Protein AF-A0AAE0BUK1-F1 (afdb_monomer_lite)

pLDDT: mean 70.27, std 28.96, range [21.44, 98.62]

Foldseek 3Di:
DPPPPPVVPPPPDDDDPDPDPVVVCCCVVVVQPPPPVHWFFEFFDDDDPDDDDGDTQGADDDDDDDDDDDDDDDDDDLRVQLVVQLQVLLQQFFAQDLPAPAASRDVSLVVSLVVLVVLLVVLVADPVQWDQDRNGKIKGKDAFQPPQQPPAEAEAEAESHAYPPAGSHRWDKDKDAQAQLAWDAAQQHNVDIRHCVVVVVSVVQHRHIYIYTNPRGHSVVRPSSVSSVVSSVSSCVVPVSDGDYMYMYMYGHDVNNDPDDPPPPPPPDDHDDD

InterPro domains:
  IPR001261 ArgE/DapE/ACY1/CPG2/YscS, conserved site [PS00758] (154-163)

Radius of gyration: 19.64 Å; chains: 1; bounding box: 48×45×52 Å

Secondary structure (DSSP, 8-state):
---TTTGGGTS------TT--HHHHHHHHHHHH--TTS---B-B---SS-------B--------------------HHHHHHHHHHHHHTS--B--TT--SSSSSHHHHHHHHHHHHHHHHTT--GGGEEE-TTS-EEEEEPPPTT-TTSPPEEEEEE--B-TTS--TT---EEE-S--SS-EE-SS-TT-EE-TTT-GGGGGGTTSPEEE--SSS---HHHHHHHHHHHHHHHHHHHS------EEEEEES-TTTS--PPP---SSS-----

Sequence (274 aa):
MLCAKLDFLSQGLSIPVPNLNPKFFNRTVNRITHDKATVARVLVSTNPIKALCWRNVTFDAARIRGGTEGACSTSGSSTDFMLNRFLAYCRVATTADEHSKATPSSEGQWELLRLVQADLVNAGLVQADLELLEQGYLVANVPATPGLEHRPKLAFFAHVDTAHDFSGEGVKPVVHQNYSGAPITFAANSKLVLDPSDFPILKEKVGDTIITASGDTLLGADDKAGVAILVALVKDLLRDGSAHGPVAVAFGPDEEVHVLQPPPLGAQGGCRAL

Structure (mmCIF, N/CA/C/O backbone):
data_AF-A0AAE0BUK1-F1
#
_entry.id   AF-A0AAE0BUK1-F1
#
loop_
_atom_site.group_PDB
_atom_site.id
_atom_site.type_symbol
_atom_site.label_atom_id
_atom_site.label_alt_id
_atom_site.label_comp_id
_atom_site.label_asym_id
_atom_site.label_entity_id
_atom_site.label_seq_id
_atom_site.pdbx_PDB_ins_code
_atom_site.Cartn_x
_atom_site.Cartn_y
_atom_site.Cartn_z
_atom_site.occupancy
_atom_site.B_iso_or_equiv
_atom_site.auth_seq_id
_atom_site.auth_comp_id
_atom_site.auth_asym_id
_atom_site.auth_atom_id
_atom_site.pdbx_PDB_model_num
ATOM 1 N N . MET A 1 1 ? 6.592 -17.915 4.940 1.00 23.30 1 MET A N 1
ATOM 2 C CA . MET A 1 1 ? 5.437 -18.830 5.113 1.00 23.30 1 MET A CA 1
ATOM 3 C C . MET A 1 1 ? 4.253 -18.022 5.635 1.00 23.30 1 MET A C 1
ATOM 5 O O . MET A 1 1 ? 3.990 -18.057 6.820 1.00 23.30 1 MET A O 1
ATOM 9 N N . LEU A 1 2 ? 3.536 -17.308 4.761 1.00 21.84 2 LEU A N 1
ATOM 10 C CA . LEU A 1 2 ? 2.148 -16.893 5.005 1.00 21.84 2 LEU A CA 1
ATOM 11 C C . LEU A 1 2 ? 1.446 -16.682 3.651 1.00 21.84 2 LEU A C 1
ATOM 13 O O . LEU A 1 2 ? 1.181 -15.572 3.222 1.00 21.84 2 LEU A O 1
ATOM 17 N N . CYS A 1 3 ? 1.223 -17.790 2.933 1.00 22.44 3 CYS A N 1
ATOM 18 C CA . CYS A 1 3 ? 0.324 -17.910 1.766 1.00 22.44 3 CYS A CA 1
ATOM 19 C C . CYS A 1 3 ? -1.056 -18.439 2.162 1.00 22.44 3 CYS A C 1
ATOM 21 O O . CYS A 1 3 ? -1.909 -18.681 1.322 1.00 22.44 3 CYS A O 1
ATOM 23 N N . ALA A 1 4 ? -1.297 -18.669 3.450 1.00 21.44 4 ALA A N 1
ATOM 24 C CA . ALA A 1 4 ? -2.277 -19.667 3.853 1.00 21.44 4 ALA A CA 1
ATOM 25 C C . ALA A 1 4 ? -3.696 -19.142 4.134 1.00 21.44 4 ALA A C 1
ATOM 27 O O . ALA A 1 4 ? -4.493 -19.904 4.672 1.00 21.44 4 ALA A O 1
ATOM 28 N N . LYS A 1 5 ? -4.058 -17.893 3.794 1.00 24.44 5 LYS A N 1
ATOM 29 C CA . LYS A 1 5 ? -5.419 -17.391 4.099 1.00 24.44 5 LYS A CA 1
ATOM 30 C C . LYS A 1 5 ? -6.211 -16.707 2.988 1.00 24.44 5 LYS A C 1
ATOM 32 O O . LYS A 1 5 ? -7.411 -16.536 3.165 1.00 24.44 5 LYS A O 1
ATOM 37 N N . LEU A 1 6 ? -5.621 -16.413 1.829 1.00 24.28 6 LEU A N 1
ATOM 38 C CA . LEU A 1 6 ? -6.382 -15.883 0.682 1.00 24.28 6 LEU A CA 1
ATOM 39 C C . LEU A 1 6 ? -6.677 -16.937 -0.398 1.00 24.28 6 LEU A C 1
ATOM 41 O O . LEU A 1 6 ? -7.686 -16.825 -1.091 1.00 24.28 6 LEU A O 1
ATOM 45 N N . ASP A 1 7 ? -5.910 -18.031 -0.451 1.00 22.12 7 ASP A N 1
ATOM 46 C CA . ASP A 1 7 ? -6.196 -19.173 -1.338 1.00 22.12 7 ASP A CA 1
ATOM 47 C C . ASP A 1 7 ? -7.440 -19.979 -0.918 1.00 22.12 7 ASP A C 1
ATOM 49 O O . ASP A 1 7 ? -7.959 -20.787 -1.689 1.00 22.12 7 ASP A O 1
ATOM 53 N N . PHE A 1 8 ? -7.988 -19.719 0.275 1.00 21.88 8 PHE A N 1
ATOM 54 C CA . PHE A 1 8 ? -9.207 -20.372 0.760 1.00 21.88 8 PHE A CA 1
ATOM 55 C C . PHE A 1 8 ? -10.486 -19.901 0.043 1.00 21.88 8 PHE A C 1
ATOM 57 O O . PHE A 1 8 ? -11.541 -20.509 0.202 1.00 21.88 8 PHE A O 1
ATOM 64 N N . LEU A 1 9 ? -10.418 -18.823 -0.749 1.00 25.95 9 LEU A N 1
ATOM 65 C CA . LEU A 1 9 ? -11.592 -18.204 -1.378 1.00 25.95 9 LEU A CA 1
ATOM 66 C C . LEU A 1 9 ? -11.789 -18.568 -2.859 1.00 25.95 9 LEU A C 1
ATOM 68 O O . LEU A 1 9 ? -12.846 -18.263 -3.409 1.00 25.95 9 LEU A O 1
ATOM 72 N N . SER A 1 10 ? -10.827 -19.237 -3.508 1.00 26.36 10 SER A N 1
ATOM 73 C CA . SER A 1 10 ? -10.935 -19.628 -4.928 1.00 26.36 10 SER A CA 1
ATOM 74 C C . SER A 1 10 ? -11.257 -21.110 -5.148 1.00 26.36 10 SER A C 1
ATOM 76 O O . SER A 1 10 ? -11.731 -21.482 -6.222 1.00 26.36 10 SER A O 1
ATOM 78 N N . GLN A 1 11 ? -11.067 -21.962 -4.139 1.00 24.25 11 GLN A N 1
ATOM 79 C CA . GLN A 1 11 ? -11.464 -23.366 -4.204 1.00 24.25 11 GLN A CA 1
ATOM 80 C C . GLN A 1 11 ? -12.825 -23.517 -3.532 1.00 24.25 11 GLN A C 1
ATOM 82 O O . GLN A 1 11 ? -12.951 -23.347 -2.324 1.00 24.25 11 GLN A O 1
ATOM 87 N N . GLY A 1 12 ? -13.857 -23.791 -4.332 1.00 29.16 12 GLY A N 1
ATOM 88 C CA . GLY A 1 12 ? -15.246 -23.946 -3.899 1.00 29.16 12 GLY A CA 1
ATOM 89 C C . GLY A 1 12 ? -15.470 -25.119 -2.941 1.00 29.16 12 GLY A C 1
ATOM 90 O O . GLY A 1 12 ? -16.089 -26.114 -3.309 1.00 29.16 12 GLY A O 1
ATOM 91 N N . LEU A 1 13 ? -15.010 -24.982 -1.700 1.00 22.25 13 LEU A N 1
ATOM 92 C CA . LEU A 1 13 ? -15.306 -25.867 -0.586 1.00 22.25 13 LEU A CA 1
ATOM 93 C C . LEU A 1 13 ? -16.284 -25.163 0.350 1.00 22.25 13 LEU A C 1
ATOM 95 O O . LEU A 1 13 ? -15.958 -24.240 1.093 1.00 22.25 13 LEU A O 1
ATOM 99 N N . SER A 1 14 ? -17.525 -25.629 0.290 1.00 26.77 14 SER A N 1
ATOM 100 C CA . SER A 1 14 ? -18.584 -25.320 1.237 1.00 26.77 14 SER A CA 1
ATOM 101 C C . SER A 1 14 ? -18.195 -25.799 2.638 1.00 26.77 14 SER A C 1
ATOM 103 O O . SER A 1 14 ? -18.458 -26.946 2.998 1.00 26.77 14 SER A O 1
ATOM 105 N N . ILE A 1 15 ? -17.586 -24.922 3.437 1.00 25.41 15 ILE A N 1
ATOM 106 C CA . ILE A 1 15 ? -17.476 -25.115 4.886 1.00 25.41 15 ILE A CA 1
ATOM 107 C C . ILE A 1 15 ? -18.682 -24.433 5.540 1.00 25.41 15 ILE A C 1
ATOM 109 O O . ILE A 1 15 ? -18.870 -23.225 5.366 1.00 25.41 15 ILE A O 1
ATOM 113 N N . PRO A 1 16 ? -19.529 -25.168 6.279 1.00 25.73 16 PRO A N 1
ATOM 114 C CA . PRO A 1 16 ? -20.665 -24.578 6.959 1.00 25.73 16 PRO A CA 1
ATOM 115 C C . PRO A 1 16 ? -20.157 -23.803 8.178 1.00 25.73 16 PRO A C 1
ATOM 117 O O . PRO A 1 16 ? -19.875 -24.386 9.221 1.00 25.73 16 PRO A O 1
ATOM 120 N N . VAL A 1 17 ? -20.039 -22.479 8.056 1.00 32.84 17 VAL A N 1
ATOM 121 C CA . VAL A 1 17 ? -19.903 -21.597 9.221 1.00 32.84 17 VAL A CA 1
ATOM 122 C C . VAL A 1 17 ? -21.316 -21.338 9.753 1.00 32.84 17 VAL A C 1
ATOM 124 O O . VAL A 1 17 ? -22.114 -20.690 9.064 1.00 32.84 17 VAL A O 1
ATOM 127 N N . PRO A 1 18 ? -21.682 -21.856 10.937 1.00 30.03 18 PRO A N 1
ATOM 128 C CA . PRO A 1 18 ? -23.032 -21.707 11.452 1.00 30.03 18 PRO A CA 1
ATOM 129 C C . PRO A 1 18 ? -23.250 -20.229 11.801 1.00 30.03 18 PRO A C 1
ATOM 131 O O . PRO A 1 18 ? -22.584 -19.696 12.683 1.00 30.03 18 PRO A O 1
ATOM 134 N N . ASN A 1 19 ? -24.182 -19.581 11.093 1.00 34.53 19 ASN A N 1
ATOM 135 C CA . ASN A 1 19 ? -24.688 -18.205 11.277 1.00 34.53 19 ASN A CA 1
ATOM 136 C C . ASN A 1 19 ? -24.135 -17.079 10.384 1.00 34.53 19 ASN A C 1
ATOM 138 O O . ASN A 1 19 ? -24.514 -15.921 10.569 1.00 34.53 19 ASN A O 1
ATOM 142 N N . LEU A 1 20 ? -23.363 -17.379 9.339 1.00 34.41 20 LEU A N 1
ATOM 143 C CA . LEU A 1 20 ? -23.200 -16.440 8.220 1.00 34.41 20 LEU A CA 1
ATOM 144 C C . LEU A 1 20 ? -24.333 -16.663 7.214 1.00 34.41 20 LEU A C 1
ATOM 146 O O . LEU A 1 20 ? -24.480 -17.762 6.695 1.00 34.41 20 LEU A O 1
ATOM 150 N N . ASN A 1 21 ? -25.141 -15.635 6.921 1.00 33.91 21 ASN A N 1
ATOM 151 C CA . ASN A 1 21 ? -26.089 -15.694 5.806 1.00 33.91 21 ASN A CA 1
ATOM 152 C C . ASN A 1 21 ? -25.273 -15.793 4.503 1.00 33.91 21 ASN A C 1
ATOM 154 O O . ASN A 1 21 ? -24.656 -14.795 4.110 1.00 33.91 21 ASN A O 1
ATOM 158 N N . PRO A 1 22 ? -25.271 -16.947 3.809 1.00 29.92 22 PRO A N 1
ATOM 159 C CA . PRO A 1 22 ? -24.402 -17.154 2.659 1.00 29.92 22 PRO A CA 1
ATOM 160 C C . PRO A 1 22 ? -24.747 -16.204 1.509 1.00 29.92 22 PRO A C 1
ATOM 16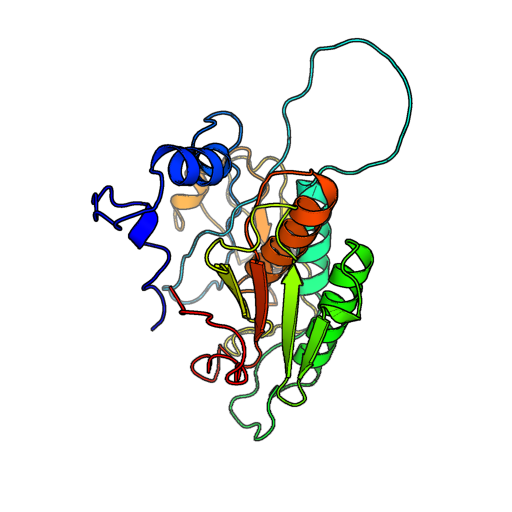2 O O . PRO A 1 22 ? -23.883 -15.908 0.696 1.00 29.92 22 PRO A O 1
ATOM 165 N N . LYS A 1 23 ? -25.964 -15.634 1.474 1.00 31.05 23 LYS A N 1
ATOM 166 C CA . LYS A 1 23 ? -26.362 -14.615 0.491 1.00 31.05 23 LYS A CA 1
ATOM 167 C C . LYS A 1 23 ? -25.742 -13.240 0.748 1.00 31.05 23 LYS A C 1
ATOM 169 O O . LYS A 1 23 ? -25.710 -12.456 -0.187 1.00 31.05 23 LYS A O 1
ATOM 174 N N . PHE A 1 24 ? -25.293 -12.923 1.966 1.00 32.69 24 PHE A N 1
ATOM 175 C CA . PHE A 1 24 ? -24.646 -11.641 2.279 1.00 32.69 24 PHE A CA 1
ATOM 176 C C . PHE A 1 24 ? -23.148 -11.701 1.967 1.00 32.69 24 PHE A C 1
ATOM 178 O O . PHE A 1 24 ? -22.654 -10.858 1.231 1.00 32.69 24 PHE A O 1
ATOM 185 N N . PHE A 1 25 ? -22.455 -12.764 2.398 1.00 28.47 25 PHE A N 1
ATOM 186 C CA . PHE A 1 25 ? -21.047 -12.996 2.048 1.00 28.47 25 PHE A CA 1
ATOM 187 C C . PHE A 1 25 ? -20.869 -13.131 0.525 1.00 28.47 25 PHE A C 1
ATOM 189 O O . PHE A 1 25 ? -20.094 -12.388 -0.066 1.00 28.47 25 PHE A O 1
ATOM 196 N N . ASN A 1 26 ? -21.711 -13.933 -0.142 1.00 28.17 26 ASN A N 1
ATOM 197 C CA . ASN A 1 26 ? -21.741 -14.007 -1.606 1.00 28.17 26 ASN A CA 1
ATOM 198 C C . ASN A 1 26 ? -22.324 -12.763 -2.297 1.00 28.17 26 ASN A C 1
ATOM 200 O O . ASN A 1 26 ? -22.279 -12.712 -3.511 1.00 28.17 26 ASN A O 1
ATOM 204 N N . ARG A 1 27 ? -22.909 -11.769 -1.620 1.00 28.34 27 ARG A N 1
ATOM 205 C CA . ARG A 1 27 ? -23.323 -10.514 -2.289 1.00 28.34 27 ARG A CA 1
ATOM 206 C C . ARG A 1 27 ? -22.331 -9.392 -2.086 1.00 28.34 27 ARG A C 1
ATOM 208 O O . ARG A 1 27 ? -22.214 -8.583 -2.988 1.00 28.34 27 ARG A O 1
ATOM 215 N N . THR A 1 28 ? -21.641 -9.340 -0.954 1.00 28.34 28 THR A N 1
ATOM 216 C CA . THR A 1 28 ? -20.625 -8.323 -0.673 1.00 28.34 28 THR A CA 1
ATOM 217 C C . THR A 1 28 ? -19.302 -8.733 -1.305 1.00 28.34 28 THR A C 1
ATOM 219 O O . THR A 1 28 ? -18.757 -7.970 -2.089 1.00 28.34 28 THR A O 1
ATOM 222 N N . VAL A 1 29 ? -18.864 -9.984 -1.107 1.00 27.86 29 VAL A N 1
ATOM 223 C CA . VAL A 1 29 ? -17.681 -10.527 -1.789 1.00 27.86 29 VAL A CA 1
ATOM 224 C C . VAL A 1 29 ? -17.982 -10.785 -3.268 1.00 27.86 29 VAL A C 1
ATOM 226 O O . VAL A 1 29 ? -17.182 -10.366 -4.087 1.00 27.86 29 VAL A O 1
ATOM 229 N N . ASN A 1 30 ? -19.152 -11.320 -3.670 1.00 26.38 30 ASN A N 1
ATOM 230 C CA . ASN A 1 30 ? -19.450 -11.450 -5.113 1.00 26.38 30 ASN A CA 1
ATOM 231 C C . ASN A 1 30 ? -19.977 -10.188 -5.819 1.00 26.38 30 ASN A C 1
ATOM 233 O O . ASN A 1 30 ? -19.981 -10.179 -7.045 1.00 26.38 30 ASN A O 1
ATOM 237 N N . ARG A 1 31 ? -20.346 -9.089 -5.141 1.00 29.42 31 ARG A N 1
ATOM 238 C CA . ARG A 1 31 ? -20.385 -7.778 -5.836 1.00 29.42 31 ARG A CA 1
ATOM 239 C C . ARG A 1 31 ? -18.983 -7.317 -6.196 1.00 29.42 31 ARG A C 1
ATOM 241 O O . ARG A 1 31 ? -18.813 -6.712 -7.242 1.00 29.42 31 ARG A O 1
ATOM 248 N N . ILE A 1 32 ? -18.016 -7.624 -5.336 1.00 30.52 32 ILE A N 1
ATOM 249 C CA . ILE A 1 32 ? -16.604 -7.321 -5.549 1.00 30.52 32 ILE A CA 1
ATOM 250 C C . ILE A 1 32 ? -15.973 -8.315 -6.554 1.00 30.52 32 ILE A C 1
ATOM 252 O O . ILE A 1 32 ? -15.036 -7.944 -7.249 1.00 30.52 32 ILE A O 1
ATOM 256 N N . THR A 1 33 ? -16.494 -9.549 -6.694 1.00 28.48 33 THR A N 1
ATOM 257 C CA . THR A 1 33 ? -15.862 -10.615 -7.510 1.00 28.48 33 THR A CA 1
ATOM 258 C C . THR A 1 33 ? -16.680 -11.222 -8.671 1.00 28.48 33 THR A C 1
ATOM 260 O O . THR A 1 33 ? -16.086 -11.951 -9.460 1.00 28.48 33 THR A O 1
ATOM 263 N N . HIS A 1 34 ? -18.000 -11.007 -8.826 1.00 27.48 34 HIS A N 1
ATOM 264 C CA . HIS A 1 34 ? -18.825 -11.682 -9.868 1.00 27.48 34 HIS A CA 1
ATOM 265 C C . HIS A 1 34 ? -19.529 -10.784 -10.883 1.00 27.48 34 HIS A C 1
ATOM 267 O O . HIS A 1 34 ? -20.166 -11.319 -11.799 1.00 27.48 34 HIS A O 1
ATOM 273 N N . ASP A 1 35 ? -19.432 -9.460 -10.799 1.00 27.56 35 ASP A N 1
ATOM 274 C CA . ASP A 1 35 ? -19.810 -8.682 -11.971 1.00 27.56 35 ASP A CA 1
ATOM 275 C C . ASP A 1 35 ? -18.719 -8.884 -13.027 1.00 27.56 35 ASP A C 1
ATOM 277 O O . ASP A 1 35 ? -17.639 -8.311 -12.947 1.00 27.56 35 ASP A O 1
ATOM 281 N N . LYS A 1 36 ? -18.974 -9.762 -14.004 1.00 27.55 36 LYS A N 1
ATOM 282 C CA . LYS A 1 36 ? -18.038 -10.073 -15.100 1.00 27.55 36 LYS A CA 1
ATOM 283 C C . LYS A 1 36 ? -17.702 -8.842 -15.963 1.00 27.55 36 LYS A C 1
ATOM 285 O O . LYS A 1 36 ? -16.866 -8.957 -16.852 1.00 27.55 36 LYS A O 1
ATOM 290 N N . ALA A 1 37 ? -18.333 -7.692 -15.706 1.00 26.34 37 ALA A N 1
ATOM 291 C CA . ALA A 1 37 ? -18.006 -6.391 -16.283 1.00 26.34 37 ALA A CA 1
ATOM 292 C C . ALA A 1 37 ? -17.162 -5.473 -15.363 1.00 26.34 37 ALA A C 1
ATOM 294 O O . ALA A 1 37 ? -16.776 -4.393 -15.801 1.00 26.34 37 ALA A O 1
ATOM 295 N N . THR A 1 38 ? -16.854 -5.894 -14.129 1.00 25.72 38 THR A N 1
ATOM 296 C CA . THR A 1 38 ? -16.290 -5.047 -13.056 1.00 25.72 38 THR A CA 1
ATOM 297 C C . THR A 1 38 ? -15.228 -5.803 -12.236 1.00 25.72 38 THR A C 1
ATOM 299 O O . THR A 1 38 ? -15.204 -5.742 -11.010 1.00 25.72 38 THR A O 1
ATOM 302 N N . VAL A 1 39 ? -14.343 -6.558 -12.897 1.00 25.25 39 VAL A N 1
ATOM 303 C CA . VAL A 1 39 ? -13.188 -7.198 -12.239 1.00 25.25 39 VAL A CA 1
ATOM 304 C C . VAL A 1 39 ? -11.916 -6.711 -12.898 1.00 25.25 39 VAL A C 1
ATOM 306 O O . VAL A 1 39 ? -11.631 -7.032 -14.048 1.00 25.25 39 VAL A O 1
ATOM 309 N N . ALA A 1 40 ? -11.159 -5.941 -12.139 1.00 31.14 40 ALA A N 1
ATOM 310 C CA . ALA A 1 40 ? -9.898 -5.388 -12.564 1.00 31.14 40 ALA A CA 1
ATOM 311 C C . ALA A 1 40 ? -8.701 -6.241 -12.147 1.00 31.14 40 ALA A C 1
ATOM 313 O O . ALA A 1 40 ? -8.865 -7.164 -11.352 1.00 31.14 40 ALA A O 1
ATOM 314 N N . ARG A 1 41 ? -7.505 -5.958 -12.682 1.00 32.53 41 ARG A N 1
ATOM 315 C CA . ARG A 1 41 ? -6.301 -6.792 -12.552 1.00 32.53 41 ARG A CA 1
ATOM 316 C C . ARG A 1 41 ? -5.029 -5.922 -12.604 1.00 32.53 41 ARG A C 1
ATOM 318 O O . ARG A 1 41 ? -4.755 -5.306 -13.619 1.00 32.53 41 ARG A O 1
ATOM 325 N N . VAL A 1 42 ? -4.232 -5.901 -11.531 1.00 29.06 42 VAL A N 1
ATOM 326 C CA . VAL A 1 42 ? -2.880 -5.304 -11.497 1.00 29.06 42 VAL A CA 1
ATOM 327 C C . VAL A 1 42 ? -1.885 -6.460 -11.403 1.00 29.06 42 VAL A C 1
ATOM 329 O O . VAL A 1 42 ? -2.145 -7.475 -10.755 1.00 29.06 42 VAL A O 1
ATOM 332 N N . LEU A 1 43 ? -0.774 -6.358 -12.126 1.00 31.36 43 LEU A N 1
ATOM 333 C CA . LEU A 1 43 ? 0.340 -7.290 -12.007 1.00 31.36 43 LEU A CA 1
ATOM 334 C C . LEU A 1 43 ? 1.567 -6.505 -11.566 1.00 31.36 43 LEU A C 1
ATOM 336 O O . LEU A 1 43 ? 1.938 -5.517 -12.198 1.00 31.36 43 LEU A O 1
ATOM 340 N N . VAL A 1 44 ? 2.169 -6.950 -10.472 1.00 33.44 44 VAL A N 1
ATOM 341 C CA . VAL A 1 44 ? 3.378 -6.372 -9.899 1.00 33.44 44 VAL A CA 1
ATOM 342 C C . VAL A 1 44 ? 4.538 -7.257 -10.321 1.00 33.44 44 VAL A C 1
ATOM 344 O O . VAL A 1 44 ? 4.531 -8.456 -10.059 1.00 33.44 44 VAL A O 1
ATOM 347 N N . SER A 1 45 ? 5.544 -6.664 -10.954 1.00 29.84 45 SER A N 1
ATOM 348 C CA . SER A 1 45 ? 6.824 -7.322 -11.206 1.00 29.84 45 SER A CA 1
ATOM 349 C C . SER A 1 45 ? 7.759 -7.106 -10.018 1.00 29.84 45 SER A C 1
ATOM 351 O O . SER A 1 45 ? 8.315 -6.016 -9.866 1.00 29.84 45 SER A O 1
ATOM 353 N N . THR A 1 46 ? 7.986 -8.145 -9.217 1.00 30.11 46 THR A N 1
ATOM 354 C CA . THR A 1 46 ? 9.115 -8.231 -8.284 1.00 30.11 46 THR A CA 1
ATOM 355 C C . THR A 1 46 ? 10.222 -9.081 -8.928 1.00 30.11 46 THR A C 1
ATOM 357 O O . THR A 1 46 ? 10.164 -10.304 -8.935 1.00 30.11 46 THR A O 1
ATOM 360 N N . ASN A 1 47 ? 11.255 -8.398 -9.444 1.00 31.25 47 ASN A N 1
ATOM 361 C CA . ASN A 1 47 ? 12.620 -8.912 -9.669 1.00 31.25 47 ASN A CA 1
ATOM 362 C C . ASN A 1 47 ? 12.962 -9.673 -10.994 1.00 31.25 47 ASN A C 1
ATOM 364 O O . ASN A 1 47 ? 12.283 -10.636 -11.345 1.00 31.25 47 ASN A O 1
ATOM 368 N N . PRO A 1 48 ? 14.060 -9.321 -11.719 1.00 30.50 48 PRO A N 1
ATOM 369 C CA . PRO A 1 48 ? 14.518 -10.054 -12.909 1.00 30.50 48 PRO A CA 1
ATOM 370 C C . PRO A 1 48 ? 15.403 -11.284 -12.646 1.00 30.50 48 PRO A C 1
ATOM 372 O O . PRO A 1 48 ? 15.797 -11.948 -13.605 1.00 30.50 48 PRO A O 1
ATOM 375 N N . ILE A 1 49 ? 15.780 -11.602 -11.402 1.00 28.50 49 ILE A N 1
ATOM 376 C CA . ILE A 1 49 ? 16.691 -12.726 -11.130 1.00 28.50 49 ILE A CA 1
ATOM 377 C C . ILE A 1 49 ? 16.140 -13.598 -9.993 1.00 28.50 49 ILE A C 1
ATOM 379 O O . ILE A 1 49 ? 16.375 -13.334 -8.822 1.00 28.50 49 ILE A O 1
ATOM 383 N N . LYS A 1 50 ? 15.501 -14.702 -10.410 1.00 23.58 50 LYS A N 1
ATOM 384 C CA . LYS A 1 50 ? 14.986 -15.863 -9.650 1.00 23.58 50 LYS A CA 1
ATOM 385 C C . LYS A 1 50 ? 13.556 -15.751 -9.101 1.00 23.58 50 LYS A C 1
ATOM 387 O O . LYS A 1 50 ? 13.201 -14.888 -8.315 1.00 23.58 50 LYS A O 1
ATOM 392 N N . ALA A 1 51 ? 12.755 -16.716 -9.549 1.00 25.94 51 ALA A N 1
ATOM 393 C CA . ALA A 1 51 ? 11.378 -16.974 -9.165 1.00 25.94 51 ALA A CA 1
ATOM 394 C C . ALA A 1 51 ? 11.219 -17.246 -7.660 1.00 25.94 51 ALA A C 1
ATOM 396 O O . ALA A 1 51 ? 12.023 -17.989 -7.103 1.00 25.94 51 ALA A O 1
ATOM 397 N N . LEU A 1 52 ? 10.138 -16.729 -7.055 1.00 24.12 52 LEU A N 1
ATOM 398 C CA . LEU A 1 52 ? 9.013 -17.499 -6.482 1.00 24.12 52 LEU A CA 1
ATOM 399 C C . LEU A 1 52 ? 8.230 -16.670 -5.429 1.00 24.12 52 LEU A C 1
ATOM 401 O O . LEU A 1 52 ? 8.208 -17.033 -4.260 1.00 24.12 52 LEU A O 1
ATOM 405 N N . CYS A 1 53 ? 7.533 -15.596 -5.816 1.00 23.00 53 CYS A N 1
ATOM 406 C CA . CYS A 1 53 ? 6.374 -15.109 -5.048 1.00 23.00 53 CYS A CA 1
ATOM 407 C C . CYS A 1 53 ? 5.467 -14.266 -5.956 1.00 23.00 53 CYS A C 1
ATOM 409 O O . CYS A 1 53 ? 5.726 -13.095 -6.205 1.00 23.00 53 CYS A O 1
ATOM 411 N N . TRP A 1 54 ? 4.425 -14.888 -6.511 1.00 27.23 54 TRP A N 1
ATOM 412 C CA . TRP A 1 54 ? 3.400 -14.200 -7.297 1.00 27.23 54 TRP A CA 1
ATOM 413 C C . TRP A 1 54 ? 2.099 -14.260 -6.514 1.00 27.23 54 TRP A C 1
ATOM 415 O O . TRP A 1 54 ? 1.556 -15.349 -6.323 1.00 27.23 54 TRP A O 1
ATOM 425 N N . ARG A 1 55 ? 1.588 -13.110 -6.067 1.00 28.81 55 ARG A N 1
ATOM 426 C CA . ARG A 1 55 ? 0.224 -13.004 -5.541 1.00 28.81 55 ARG A CA 1
ATOM 427 C C . ARG A 1 55 ? -0.481 -11.774 -6.075 1.00 28.81 55 ARG A C 1
ATOM 429 O O . ARG A 1 55 ? 0.125 -10.746 -6.353 1.00 28.81 55 ARG A O 1
ATOM 436 N N . ASN A 1 56 ? -1.780 -11.954 -6.282 1.00 26.19 56 ASN A N 1
ATOM 437 C CA . ASN A 1 56 ? -2.654 -11.016 -6.964 1.00 26.19 56 ASN A CA 1
ATOM 438 C C . ASN A 1 56 ? -3.039 -9.853 -6.042 1.00 26.19 56 ASN A C 1
ATOM 440 O O . ASN A 1 56 ? -3.635 -10.078 -4.992 1.00 26.19 56 ASN A O 1
ATOM 444 N N . VAL A 1 57 ? -2.809 -8.626 -6.504 1.00 31.05 57 VAL A N 1
ATOM 445 C CA . VAL A 1 57 ? -3.492 -7.414 -6.033 1.00 31.05 57 VAL A CA 1
ATOM 446 C C . VAL A 1 57 ? -4.045 -6.716 -7.272 1.00 31.05 57 VAL A C 1
ATOM 448 O O . VAL A 1 57 ? -3.369 -6.695 -8.293 1.00 31.05 57 VAL A O 1
ATOM 451 N N . THR A 1 58 ? -5.291 -6.233 -7.260 1.00 27.44 58 THR A N 1
ATOM 452 C CA . THR A 1 58 ? -6.014 -5.930 -8.508 1.00 27.44 58 THR A CA 1
ATOM 453 C C . THR A 1 58 ? -6.916 -4.691 -8.473 1.00 27.44 58 THR A C 1
ATOM 455 O O . THR A 1 58 ? -7.779 -4.641 -7.602 1.00 27.44 58 THR A O 1
ATOM 458 N N . PHE A 1 59 ? -6.803 -3.774 -9.461 1.00 33.56 59 PHE A N 1
ATOM 459 C CA . PHE A 1 59 ? -7.588 -2.517 -9.599 1.00 33.56 59 PHE A CA 1
ATOM 460 C C . PHE A 1 59 ? -7.742 -2.006 -11.051 1.00 33.56 59 PHE A C 1
ATOM 462 O O . PHE A 1 59 ? -6.801 -2.169 -11.820 1.00 33.56 59 PHE A O 1
ATOM 469 N N . ASP A 1 60 ? -8.901 -1.418 -11.425 1.00 31.38 60 ASP A N 1
ATOM 470 C CA . ASP A 1 60 ? -9.194 -0.731 -12.715 1.00 31.38 60 ASP A CA 1
ATOM 471 C C . ASP A 1 60 ? -10.629 -0.138 -12.758 1.00 31.38 60 ASP A C 1
ATOM 473 O O . ASP A 1 60 ? -11.554 -0.653 -12.128 1.00 31.38 60 ASP A O 1
ATOM 477 N N . ALA A 1 61 ? -10.804 0.953 -13.515 1.00 29.12 61 ALA A N 1
ATOM 478 C CA . ALA A 1 61 ? -12.037 1.668 -13.829 1.00 29.12 61 ALA A CA 1
ATOM 479 C C . ALA A 1 61 ? -12.139 1.978 -15.335 1.00 29.12 61 ALA A C 1
ATOM 481 O O . ALA A 1 61 ? -11.346 2.764 -15.837 1.00 29.12 61 ALA A O 1
ATOM 482 N N . ALA A 1 62 ? -13.194 1.485 -16.007 1.00 30.11 62 ALA A N 1
ATOM 483 C CA . ALA A 1 62 ? -14.067 2.269 -16.906 1.00 30.11 62 ALA A CA 1
ATOM 484 C C . ALA A 1 62 ? -15.038 1.402 -17.737 1.00 30.11 62 ALA A C 1
ATOM 486 O O . ALA A 1 62 ? -14.620 0.654 -18.618 1.00 30.11 62 ALA A O 1
ATOM 487 N N . ARG A 1 63 ? -16.352 1.669 -17.599 1.00 25.12 63 ARG A N 1
ATOM 488 C CA . ARG A 1 63 ? -17.307 1.727 -18.729 1.00 25.12 63 ARG A CA 1
ATOM 489 C C . ARG A 1 63 ? -18.574 2.521 -18.369 1.00 25.12 63 ARG A C 1
ATOM 491 O O . ARG A 1 63 ? -19.602 1.939 -18.053 1.00 25.12 63 ARG A O 1
ATOM 498 N N . ILE A 1 64 ? -18.546 3.849 -18.514 1.00 27.69 64 ILE A N 1
ATOM 499 C CA . ILE A 1 64 ? -19.766 4.643 -18.767 1.00 27.69 64 ILE A CA 1
ATOM 500 C C . ILE A 1 64 ? -19.510 5.526 -19.992 1.00 27.69 64 ILE A C 1
ATOM 502 O O . ILE A 1 64 ? -19.034 6.651 -19.902 1.00 27.69 64 ILE A O 1
ATOM 506 N N . ARG A 1 65 ? -19.818 4.989 -21.175 1.00 29.75 65 ARG A N 1
ATOM 507 C CA . ARG A 1 65 ? -20.210 5.799 -22.333 1.00 29.75 65 ARG A CA 1
ATOM 508 C C . ARG A 1 65 ? -21.641 5.409 -22.678 1.00 29.75 65 ARG A C 1
ATOM 510 O O . ARG A 1 65 ? -21.868 4.304 -23.160 1.00 29.75 65 ARG A O 1
ATOM 517 N N . GLY A 1 66 ? -22.573 6.318 -22.397 1.00 27.08 66 GLY A N 1
ATOM 518 C CA . GLY A 1 66 ? -23.974 6.227 -22.801 1.00 27.08 66 GLY A CA 1
ATOM 519 C C . GLY A 1 66 ? -24.920 6.913 -21.814 1.00 27.08 66 GLY A C 1
ATOM 520 O O . GLY A 1 66 ? -25.475 6.239 -20.957 1.00 27.08 66 GLY A O 1
ATOM 521 N N . GLY A 1 67 ? -25.111 8.231 -21.940 1.00 23.98 67 GLY A N 1
ATOM 522 C CA . GLY A 1 67 ? -26.155 8.957 -21.205 1.00 23.98 67 GLY A CA 1
ATOM 523 C C . GLY A 1 67 ? -25.876 10.452 -21.046 1.00 23.98 67 GLY A C 1
ATOM 524 O O . GLY A 1 67 ? -25.166 10.833 -20.131 1.00 23.98 67 GLY A O 1
ATOM 525 N N . THR A 1 68 ? -26.405 11.236 -21.989 1.00 26.28 68 THR A N 1
ATOM 526 C CA . THR A 1 68 ? -26.769 12.673 -21.976 1.00 26.28 68 THR A CA 1
ATOM 527 C C . THR A 1 68 ? -26.162 13.639 -20.940 1.00 26.28 68 THR A C 1
ATOM 529 O O . THR A 1 68 ? -26.267 13.452 -19.734 1.00 26.28 68 THR A O 1
ATOM 532 N N . GLU A 1 69 ? -25.645 14.741 -21.489 1.00 36.06 69 GLU A N 1
ATOM 533 C CA . GLU A 1 69 ? -25.178 16.004 -20.897 1.00 36.06 69 GLU A CA 1
ATOM 534 C C . GLU A 1 69 ? -25.851 16.448 -19.580 1.00 36.06 69 GLU A C 1
ATOM 536 O O . GLU A 1 69 ? -27.076 16.512 -19.486 1.00 36.06 69 GLU A O 1
ATOM 541 N N . GLY A 1 70 ? -25.037 16.862 -18.594 1.00 25.08 70 GLY A N 1
ATOM 542 C CA . GLY A 1 70 ? -25.518 17.576 -17.404 1.00 25.08 70 GLY A CA 1
ATOM 543 C C . GLY A 1 70 ? -24.547 17.632 -16.213 1.00 25.08 70 GLY A C 1
ATOM 544 O O . GLY A 1 70 ? -24.583 16.767 -15.356 1.00 25.08 70 GLY A O 1
ATOM 545 N N . ALA A 1 71 ? -23.728 18.690 -16.171 1.00 26.09 71 ALA A N 1
ATOM 546 C CA . ALA A 1 71 ? -23.177 19.415 -15.008 1.00 26.09 71 ALA A CA 1
ATOM 547 C C . ALA A 1 71 ? -22.525 18.703 -13.781 1.00 26.09 71 ALA A C 1
ATOM 549 O O . ALA A 1 71 ? -23.167 18.018 -12.998 1.00 26.09 71 ALA A O 1
ATOM 550 N N . CYS A 1 72 ? -21.293 19.162 -13.499 1.00 25.72 72 CYS A N 1
ATOM 551 C CA . CYS A 1 72 ? -20.694 19.436 -12.177 1.00 25.72 72 CYS A CA 1
ATOM 552 C C . CYS A 1 72 ? -20.184 18.275 -11.291 1.00 25.72 72 CYS A C 1
ATOM 554 O O . CYS A 1 72 ? -20.916 17.675 -10.512 1.00 25.72 72 CYS A O 1
ATOM 556 N N . SER A 1 73 ? -18.859 18.089 -11.297 1.00 29.09 73 SER A N 1
ATOM 557 C CA . SER A 1 73 ? -17.942 18.256 -10.144 1.00 29.09 73 SER A CA 1
ATOM 558 C C . SER A 1 73 ? -16.766 17.277 -10.238 1.00 29.09 73 SER A C 1
ATOM 560 O O . SER A 1 73 ? -16.913 16.099 -10.553 1.00 29.09 73 SER A O 1
ATOM 562 N N . THR A 1 74 ? -15.562 17.792 -10.020 1.00 36.84 74 THR A N 1
ATOM 563 C CA . THR A 1 74 ? -14.296 17.058 -10.070 1.00 36.84 74 THR A CA 1
ATOM 564 C C . THR A 1 74 ? -14.230 16.011 -8.955 1.00 36.84 74 THR A C 1
ATOM 566 O O . THR A 1 74 ? -13.813 16.321 -7.841 1.00 36.84 74 THR A O 1
ATOM 569 N N . SER A 1 75 ? -14.616 14.769 -9.239 1.00 40.09 75 SER A N 1
ATOM 570 C CA . SER A 1 75 ? -14.299 13.614 -8.394 1.00 40.09 75 SER A CA 1
ATOM 571 C C . SER A 1 75 ? -13.684 12.514 -9.260 1.00 40.09 75 SER A C 1
ATOM 573 O O . SER A 1 75 ? -14.320 11.989 -10.168 1.00 40.09 75 SER A O 1
ATOM 575 N N . GLY A 1 76 ? -12.398 12.227 -9.037 1.00 53.41 76 GLY A N 1
ATOM 576 C CA . GLY A 1 76 ? -11.721 11.095 -9.675 1.00 53.41 76 GLY A CA 1
ATOM 577 C C . GLY A 1 76 ? -12.337 9.769 -9.221 1.00 53.41 76 GLY A C 1
ATOM 578 O O . GLY A 1 76 ? -12.859 9.679 -8.105 1.00 53.41 76 GLY A O 1
ATOM 579 N N . SER A 1 77 ? -12.278 8.749 -10.077 1.00 67.62 77 SER A N 1
ATOM 580 C CA . SER A 1 77 ? -12.796 7.404 -9.792 1.00 67.62 77 SER A CA 1
ATOM 581 C C . SER A 1 77 ? -12.168 6.814 -8.513 1.00 67.62 77 SER A C 1
ATOM 583 O O . SER A 1 77 ? -11.049 7.183 -8.145 1.00 67.62 77 SER A O 1
ATOM 585 N N . SER A 1 78 ? -12.841 5.870 -7.831 1.00 70.00 78 SER A N 1
ATOM 586 C CA . SER A 1 78 ? -12.246 5.144 -6.683 1.00 70.00 78 SER A CA 1
ATOM 587 C C . SER A 1 78 ? -10.900 4.500 -7.070 1.00 70.00 78 SER A C 1
ATOM 589 O O . SER A 1 78 ? -9.924 4.581 -6.323 1.00 70.00 78 SER A O 1
ATOM 591 N N . THR A 1 79 ? -10.794 4.021 -8.313 1.00 71.50 79 THR A N 1
ATOM 592 C CA . THR A 1 79 ? -9.550 3.515 -8.909 1.00 71.50 79 THR A CA 1
ATOM 593 C C . THR A 1 79 ? -8.464 4.585 -9.031 1.00 71.50 79 THR A C 1
ATOM 595 O O . THR A 1 79 ? -7.308 4.307 -8.727 1.00 71.50 79 THR A O 1
ATOM 598 N N . ASP A 1 80 ? -8.803 5.818 -9.417 1.00 80.50 80 ASP A N 1
ATOM 599 C CA . ASP A 1 80 ? -7.813 6.898 -9.547 1.00 80.50 80 ASP A CA 1
ATOM 600 C C . ASP A 1 80 ? -7.238 7.274 -8.183 1.00 80.50 80 ASP A C 1
ATOM 602 O O . ASP A 1 80 ? -6.041 7.519 -8.042 1.00 80.50 80 ASP A O 1
ATOM 606 N N . PHE A 1 81 ? -8.087 7.313 -7.155 1.00 84.44 81 PHE A N 1
ATOM 607 C CA . PHE A 1 81 ? -7.650 7.586 -5.789 1.00 84.44 81 PHE A CA 1
ATOM 608 C C . PHE A 1 81 ? -6.609 6.563 -5.331 1.00 84.44 81 PHE A C 1
ATOM 610 O O . PHE A 1 81 ? -5.521 6.915 -4.883 1.00 84.44 81 PHE A O 1
ATOM 617 N N . MET A 1 82 ? -6.945 5.297 -5.499 1.00 86.75 82 MET A N 1
ATOM 618 C CA . MET A 1 82 ? -6.149 4.153 -5.097 1.00 86.75 82 MET A CA 1
ATOM 619 C C . MET A 1 82 ? -4.851 4.019 -5.896 1.00 86.75 82 MET A C 1
ATOM 621 O O . MET A 1 82 ? -3.796 3.830 -5.295 1.00 86.75 82 MET A O 1
ATOM 625 N N . LEU A 1 83 ? -4.890 4.224 -7.218 1.00 85.94 83 LEU A N 1
ATOM 626 C CA . LEU A 1 83 ? -3.692 4.319 -8.053 1.00 85.94 83 LEU A CA 1
ATOM 627 C C . LEU A 1 83 ? -2.777 5.440 -7.550 1.00 85.94 83 LEU A C 1
ATOM 629 O O . LEU A 1 83 ? -1.588 5.226 -7.336 1.00 85.94 83 LEU A O 1
ATOM 633 N N . ASN A 1 84 ? -3.326 6.628 -7.292 1.00 92.19 84 ASN A N 1
ATOM 634 C CA . ASN A 1 84 ? -2.539 7.756 -6.800 1.00 92.19 84 ASN A CA 1
ATOM 635 C C . ASN A 1 84 ? -1.915 7.488 -5.424 1.00 92.19 84 ASN A C 1
ATOM 637 O O . ASN A 1 84 ? -0.776 7.892 -5.195 1.00 92.19 84 ASN A O 1
ATOM 641 N N . ARG A 1 85 ? -2.635 6.818 -4.513 1.00 95.12 85 ARG A N 1
ATOM 642 C CA . ARG A 1 85 ? -2.091 6.386 -3.216 1.00 95.12 85 ARG A CA 1
ATOM 643 C C . ARG A 1 85 ? -0.978 5.361 -3.396 1.00 95.12 85 ARG A C 1
ATOM 645 O O . ARG A 1 85 ? 0.123 5.586 -2.909 1.00 95.12 85 ARG A O 1
ATOM 652 N N . PHE A 1 86 ? -1.210 4.321 -4.190 1.00 95.19 86 PHE A N 1
ATOM 653 C CA . PHE A 1 86 ? -0.209 3.300 -4.483 1.00 95.19 86 PHE A CA 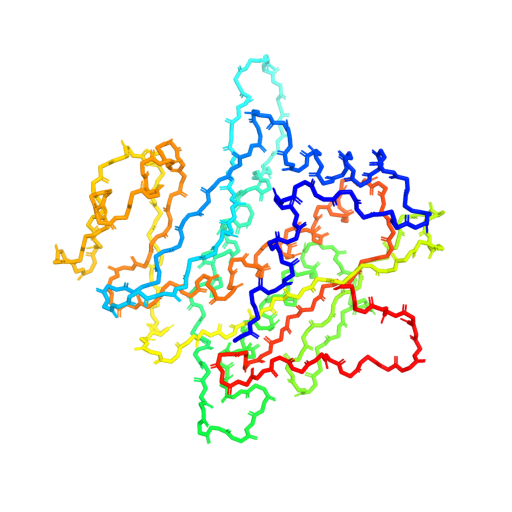1
ATOM 654 C C . PHE A 1 86 ? 1.090 3.899 -5.042 1.00 95.19 86 PHE A C 1
ATOM 656 O O . PHE A 1 86 ? 2.175 3.631 -4.527 1.00 95.19 86 PHE A O 1
ATOM 663 N N . LEU A 1 87 ? 0.989 4.777 -6.047 1.00 94.25 87 LEU A N 1
ATOM 664 C CA . LEU A 1 87 ? 2.153 5.446 -6.631 1.00 94.25 87 LEU A CA 1
ATOM 665 C C . LEU A 1 87 ? 2.868 6.350 -5.616 1.00 94.25 87 LEU A C 1
ATOM 667 O O . LEU A 1 87 ? 4.086 6.502 -5.696 1.00 94.25 87 LEU A O 1
ATOM 671 N N . ALA A 1 88 ? 2.142 6.997 -4.699 1.00 97.00 88 ALA A N 1
ATOM 672 C CA . ALA A 1 88 ? 2.745 7.796 -3.634 1.00 97.00 88 ALA A CA 1
ATOM 673 C C . ALA A 1 88 ? 3.512 6.908 -2.643 1.00 97.00 88 ALA A C 1
ATOM 675 O O . ALA A 1 88 ? 4.670 7.191 -2.356 1.00 97.00 88 ALA A O 1
ATOM 676 N N . TYR A 1 89 ? 2.916 5.799 -2.205 1.00 97.31 89 TYR A N 1
ATOM 677 C CA . TYR A 1 89 ? 3.533 4.873 -1.253 1.00 97.31 89 TYR A CA 1
ATOM 678 C C . TYR A 1 89 ? 4.784 4.207 -1.827 1.00 97.31 89 TYR A C 1
ATOM 680 O O . TYR A 1 89 ? 5.795 4.109 -1.133 1.00 97.31 89 TYR A O 1
ATOM 688 N N . CYS A 1 90 ? 4.764 3.817 -3.107 1.00 93.31 90 CYS A N 1
ATOM 689 C CA . CYS A 1 90 ? 5.934 3.238 -3.776 1.00 93.31 90 CYS A CA 1
ATOM 690 C C . CYS A 1 90 ? 7.165 4.154 -3.712 1.00 93.31 90 CYS A C 1
ATOM 692 O O . CYS A 1 90 ? 8.281 3.656 -3.665 1.00 93.31 90 CYS A O 1
ATOM 694 N N . ARG A 1 91 ? 6.973 5.481 -3.704 1.00 96.00 91 ARG A N 1
ATOM 695 C CA . ARG A 1 91 ? 8.072 6.462 -3.681 1.00 96.00 91 ARG A CA 1
ATOM 696 C C . ARG A 1 91 ? 8.706 6.643 -2.304 1.00 96.00 91 ARG A C 1
ATOM 698 O O . ARG A 1 91 ? 9.787 7.219 -2.231 1.00 96.00 91 ARG A O 1
ATOM 705 N N . VAL A 1 92 ? 8.053 6.185 -1.238 1.00 97.25 92 VAL A N 1
ATOM 706 C CA . VAL A 1 92 ? 8.624 6.202 0.112 1.00 97.25 92 VAL A CA 1
ATOM 707 C C . VAL A 1 92 ? 9.531 4.985 0.245 1.00 97.25 92 VAL A C 1
ATOM 709 O O . VAL A 1 92 ? 9.062 3.858 0.083 1.00 97.25 92 VAL A O 1
ATOM 712 N N . ALA A 1 93 ? 10.818 5.188 0.510 1.00 96.12 93 ALA A N 1
ATOM 713 C CA . ALA A 1 93 ? 11.746 4.087 0.742 1.00 96.12 93 ALA A CA 1
ATOM 714 C C . ALA A 1 93 ? 11.441 3.468 2.109 1.00 96.12 93 ALA A C 1
ATOM 716 O O . ALA A 1 93 ? 11.488 4.173 3.106 1.00 96.12 93 ALA A O 1
ATOM 717 N N . THR A 1 94 ? 11.102 2.179 2.164 1.00 95.94 94 THR A N 1
ATOM 718 C CA . THR A 1 94 ? 10.668 1.509 3.407 1.00 95.94 94 THR A CA 1
ATOM 719 C C . THR A 1 94 ? 11.358 0.171 3.637 1.00 95.94 94 THR A C 1
ATOM 721 O O . THR A 1 94 ? 10.857 -0.663 4.382 1.00 95.94 94 THR A O 1
ATOM 724 N N . THR A 1 95 ? 12.511 -0.048 3.002 1.00 94.00 95 THR A N 1
ATOM 725 C CA . THR A 1 95 ? 13.257 -1.300 3.132 1.00 94.00 95 THR A CA 1
ATOM 726 C C . THR A 1 95 ? 13.536 -1.617 4.600 1.00 94.00 95 THR A C 1
ATOM 728 O O . THR A 1 95 ? 13.998 -0.748 5.349 1.00 94.00 95 THR A O 1
ATOM 731 N N . ALA A 1 96 ? 13.207 -2.841 5.012 1.00 90.88 96 ALA A N 1
ATOM 732 C CA . ALA A 1 96 ? 13.480 -3.320 6.359 1.00 90.88 96 ALA A CA 1
ATOM 733 C C . ALA A 1 96 ? 14.978 -3.612 6.547 1.00 90.88 96 ALA A C 1
ATOM 735 O O . ALA A 1 96 ? 15.664 -4.028 5.612 1.00 90.88 96 ALA A O 1
ATOM 736 N N . ASP A 1 97 ? 15.477 -3.393 7.762 1.00 90.94 97 ASP A N 1
ATOM 737 C CA . ASP A 1 97 ? 16.865 -3.642 8.156 1.00 90.94 97 ASP A CA 1
ATOM 738 C C . ASP A 1 97 ? 16.930 -4.802 9.160 1.00 90.94 97 ASP A C 1
ATOM 740 O O . ASP A 1 97 ? 16.608 -4.646 10.339 1.00 90.94 97 ASP A O 1
ATOM 744 N N . GLU A 1 98 ? 17.386 -5.968 8.694 1.00 87.25 98 GLU A N 1
ATOM 745 C CA . GLU A 1 98 ? 17.528 -7.188 9.503 1.00 87.25 98 GLU A CA 1
ATOM 746 C C . GLU A 1 98 ? 18.575 -7.078 10.626 1.00 87.25 98 GLU A C 1
ATOM 748 O O . GLU A 1 98 ? 18.618 -7.913 11.533 1.00 87.25 98 GLU A O 1
ATOM 753 N N . HIS A 1 99 ? 19.445 -6.067 10.584 1.00 89.00 99 HIS A N 1
ATOM 754 C CA . HIS A 1 99 ? 20.456 -5.827 11.612 1.00 89.00 99 HIS A CA 1
ATOM 755 C C . HIS A 1 99 ? 20.001 -4.810 12.664 1.00 89.00 99 HIS A C 1
ATOM 757 O O . HIS A 1 99 ? 20.648 -4.673 13.714 1.00 89.00 99 HIS A O 1
ATOM 763 N N . SER A 1 100 ? 18.896 -4.108 12.408 1.00 89.25 100 SER A N 1
ATOM 764 C CA . SER A 1 100 ? 18.319 -3.162 13.350 1.00 89.25 100 SER A CA 1
ATOM 765 C C . SER A 1 100 ? 17.741 -3.884 14.566 1.00 89.25 100 SER A C 1
ATOM 767 O O . SER A 1 100 ? 17.199 -4.983 14.492 1.00 89.25 100 SER A O 1
ATOM 769 N N . LYS A 1 101 ? 17.852 -3.237 15.727 1.00 88.62 101 LYS A N 1
ATOM 770 C CA . LYS A 1 101 ? 17.206 -3.681 16.975 1.00 88.62 101 LYS A CA 1
ATOM 771 C C . LYS A 1 101 ? 15.955 -2.868 17.301 1.00 88.62 101 LYS A C 1
ATOM 773 O O . LYS A 1 101 ? 15.349 -3.092 18.347 1.00 88.62 101 LYS A O 1
ATOM 778 N N . ALA A 1 102 ? 15.634 -1.884 16.464 1.00 90.19 102 ALA A N 1
ATOM 779 C CA . ALA A 1 102 ? 14.428 -1.085 16.581 1.00 90.19 102 ALA A CA 1
ATOM 780 C C . ALA A 1 102 ? 13.278 -1.755 15.821 1.00 90.19 102 ALA A C 1
ATOM 782 O O . ALA A 1 102 ? 13.500 -2.543 14.905 1.00 90.19 102 ALA A O 1
ATOM 783 N N . THR A 1 103 ? 12.052 -1.413 16.202 1.00 90.94 103 THR A N 1
ATOM 784 C CA . THR A 1 103 ? 10.840 -1.770 15.462 1.00 90.94 103 THR A CA 1
ATOM 785 C C . THR A 1 103 ? 9.964 -0.527 15.401 1.00 90.94 103 THR A C 1
ATOM 787 O O . THR A 1 103 ? 9.594 -0.019 16.467 1.00 90.94 103 THR A O 1
ATOM 790 N N . PRO A 1 104 ? 9.635 -0.015 14.205 1.00 94.94 104 PRO A N 1
ATOM 791 C CA . PRO A 1 104 ? 10.146 -0.370 12.876 1.00 94.94 104 PRO A CA 1
ATOM 792 C C . PRO A 1 104 ? 11.675 -0.320 12.754 1.00 94.94 104 PRO A C 1
ATOM 794 O O . PRO A 1 104 ? 12.325 0.524 13.377 1.00 94.94 104 PRO A O 1
ATOM 797 N N . SER A 1 105 ? 12.243 -1.200 11.932 1.00 94.12 105 SER A N 1
ATOM 798 C CA . SER A 1 105 ? 13.694 -1.303 11.727 1.00 94.12 105 SER A CA 1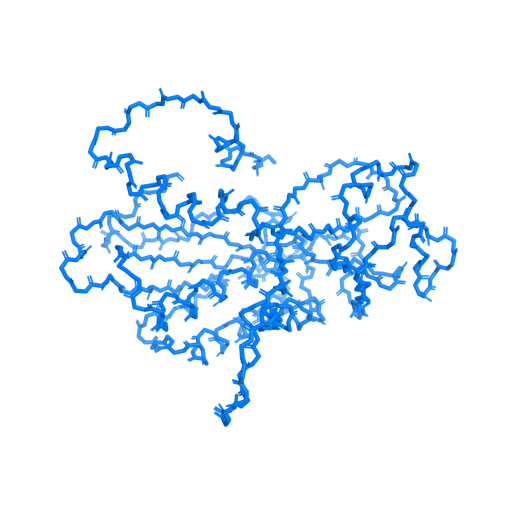
ATOM 799 C C . SER A 1 105 ? 14.300 -0.116 10.977 1.00 94.12 105 SER A C 1
ATOM 801 O O . SER A 1 105 ? 15.494 0.145 11.142 1.00 94.12 105 SER A O 1
ATOM 803 N N . SER A 1 106 ? 13.497 0.627 10.203 1.00 94.56 106 SER A N 1
ATOM 804 C CA . SER A 1 106 ? 13.940 1.773 9.401 1.00 94.56 106 SER A CA 1
ATOM 805 C C . SER A 1 106 ? 13.009 2.990 9.506 1.00 94.56 106 SER A C 1
ATOM 807 O O . SER A 1 106 ? 11.788 2.873 9.616 1.00 94.56 106 SER A O 1
ATOM 809 N N . GLU A 1 107 ? 13.586 4.196 9.432 1.00 96.12 107 GLU A N 1
ATOM 810 C CA . GLU A 1 107 ? 12.845 5.474 9.515 1.00 96.12 107 GLU A CA 1
ATOM 811 C C . GLU A 1 107 ? 11.810 5.648 8.397 1.00 96.12 107 GLU A C 1
ATOM 813 O O . GLU A 1 107 ? 10.751 6.244 8.594 1.00 96.12 107 GLU A O 1
ATOM 818 N N . GLY A 1 108 ? 12.083 5.086 7.222 1.00 97.06 108 GLY A N 1
ATOM 819 C CA . GLY A 1 108 ? 11.169 5.145 6.090 1.00 97.06 108 GLY A CA 1
ATOM 820 C C . GLY A 1 108 ? 9.821 4.471 6.356 1.00 97.06 108 GLY A C 1
ATOM 821 O O . GLY A 1 108 ? 8.779 4.961 5.919 1.00 97.06 108 GLY A O 1
ATOM 822 N N . GLN A 1 109 ? 9.803 3.389 7.142 1.00 97.69 109 GLN A N 1
ATOM 823 C CA . GLN A 1 109 ? 8.550 2.748 7.549 1.00 97.69 109 GLN A CA 1
ATOM 824 C C . GLN A 1 109 ? 7.692 3.692 8.394 1.00 97.69 109 GLN A C 1
ATOM 826 O O . GLN A 1 109 ? 6.485 3.795 8.175 1.00 97.69 109 GLN A O 1
ATOM 831 N N . TRP A 1 110 ? 8.311 4.454 9.300 1.00 98.12 110 TRP A N 1
ATOM 832 C CA . TRP A 1 110 ? 7.607 5.490 10.050 1.00 98.12 110 TRP A CA 1
ATOM 833 C C . TRP A 1 110 ? 7.062 6.605 9.158 1.00 98.12 110 TRP A C 1
ATOM 835 O O . TRP A 1 110 ? 5.966 7.109 9.409 1.00 98.12 110 TRP A O 1
ATOM 845 N N . GLU A 1 111 ? 7.814 7.011 8.135 1.00 98.38 111 GLU A N 1
ATOM 846 C CA . GLU A 1 111 ? 7.353 7.993 7.152 1.00 98.38 111 GLU A CA 1
ATOM 847 C C . GLU A 1 111 ? 6.096 7.500 6.426 1.00 98.38 111 GLU A C 1
ATOM 849 O O . GLU A 1 111 ? 5.096 8.223 6.376 1.00 98.38 111 GLU A O 1
ATOM 854 N N . LEU A 1 112 ? 6.099 6.252 5.943 1.00 98.56 112 LEU A N 1
ATOM 855 C CA . LEU A 1 112 ? 4.934 5.681 5.271 1.00 98.56 112 LEU A CA 1
ATOM 856 C C . LEU A 1 112 ? 3.742 5.523 6.225 1.00 98.56 112 LEU A C 1
ATOM 858 O O . LEU A 1 112 ? 2.630 5.891 5.854 1.00 98.56 112 LEU A O 1
ATOM 862 N N . LEU A 1 113 ? 3.948 5.065 7.463 1.00 98.62 113 LEU A N 1
ATOM 863 C CA . LEU A 1 113 ? 2.880 4.968 8.468 1.00 98.62 113 LEU A CA 1
ATOM 864 C C . LEU A 1 113 ? 2.227 6.329 8.742 1.00 98.62 113 LEU A C 1
ATOM 866 O O . LEU A 1 113 ? 1.001 6.431 8.779 1.00 98.62 113 LEU A O 1
ATOM 870 N N . ARG A 1 114 ? 3.026 7.396 8.877 1.00 98.56 114 ARG A N 1
ATOM 871 C CA . ARG A 1 114 ? 2.514 8.764 9.069 1.00 98.56 114 ARG A CA 1
ATOM 872 C C . ARG A 1 114 ? 1.756 9.274 7.843 1.00 98.56 114 ARG A C 1
ATOM 874 O O . ARG A 1 114 ? 0.725 9.930 7.993 1.00 98.56 114 ARG A O 1
ATOM 881 N N . LEU A 1 115 ? 2.223 8.947 6.638 1.00 98.56 115 LEU A N 1
ATOM 882 C CA . LEU A 1 115 ? 1.519 9.273 5.398 1.00 98.56 115 LEU A CA 1
ATOM 883 C C . LEU A 1 115 ? 0.169 8.541 5.301 1.00 98.56 115 LEU A C 1
ATOM 885 O O . LEU A 1 115 ? -0.846 9.171 5.009 1.00 98.56 115 LEU A O 1
ATOM 889 N N . VAL A 1 116 ? 0.133 7.241 5.606 1.00 98.56 116 VAL A N 1
ATOM 890 C CA . VAL A 1 116 ? -1.100 6.435 5.628 1.00 98.56 116 VAL A CA 1
ATOM 891 C C . VAL A 1 116 ? -2.073 6.954 6.686 1.00 98.56 116 VAL A C 1
ATOM 893 O O . VAL A 1 116 ? -3.262 7.095 6.405 1.00 98.56 116 VAL A O 1
ATOM 896 N N . GLN A 1 117 ? -1.588 7.313 7.877 1.00 98.38 117 GLN A N 1
ATOM 897 C CA . GLN A 1 117 ? -2.410 7.929 8.921 1.00 98.38 117 GLN A CA 1
ATOM 898 C C . GLN A 1 117 ? -3.077 9.216 8.417 1.00 98.38 117 GLN A C 1
ATOM 900 O O . GLN A 1 117 ? -4.287 9.385 8.576 1.00 98.38 117 GLN A O 1
ATOM 905 N N . ALA A 1 118 ? -2.316 10.103 7.768 1.00 98.12 118 ALA A N 1
ATOM 906 C CA . ALA A 1 118 ? -2.860 11.325 7.183 1.00 98.12 118 ALA A CA 1
ATOM 907 C C . ALA A 1 118 ? -3.901 11.025 6.090 1.00 98.12 118 ALA A C 1
ATOM 909 O O . ALA A 1 118 ? -4.945 11.675 6.036 1.00 98.12 118 ALA A O 1
ATOM 910 N N . ASP A 1 119 ? -3.661 10.019 5.249 1.00 97.75 119 ASP A N 1
ATOM 911 C CA . ASP A 1 119 ? -4.599 9.607 4.205 1.00 97.75 119 ASP A CA 1
ATOM 912 C C . ASP A 1 119 ? -5.910 9.030 4.758 1.00 97.75 119 ASP A C 1
ATOM 914 O O . ASP A 1 119 ? -6.971 9.315 4.204 1.00 97.75 119 ASP A O 1
ATOM 918 N N . LEU A 1 120 ? -5.870 8.279 5.862 1.00 97.38 120 LEU A N 1
ATOM 919 C CA . LEU A 1 120 ? -7.069 7.763 6.537 1.00 97.38 120 LEU A CA 1
ATOM 920 C C . LEU A 1 120 ? -7.911 8.893 7.141 1.00 97.38 120 LEU A C 1
ATOM 922 O O . LEU A 1 120 ? -9.134 8.896 7.000 1.00 97.38 120 LEU A O 1
ATOM 926 N N . VAL A 1 121 ? -7.264 9.890 7.748 1.00 97.00 121 VAL A N 1
ATOM 927 C CA . VAL A 1 121 ? -7.949 11.095 8.245 1.00 97.00 121 VAL A CA 1
ATOM 928 C C . VAL A 1 121 ? -8.579 11.869 7.087 1.00 97.00 121 VAL A C 1
ATOM 930 O O . VAL A 1 121 ? -9.749 12.244 7.150 1.00 97.00 121 VAL A O 1
ATOM 933 N N . ASN A 1 122 ? -7.843 12.052 5.988 1.00 95.25 122 ASN A N 1
ATOM 934 C CA . ASN A 1 122 ? -8.349 12.711 4.780 1.00 95.25 122 ASN A CA 1
ATOM 935 C C . ASN A 1 122 ? -9.489 11.928 4.108 1.00 95.25 122 ASN A C 1
ATOM 937 O O . ASN A 1 122 ? -10.334 12.524 3.439 1.00 95.25 122 ASN A O 1
ATOM 941 N N . ALA A 1 123 ? -9.537 10.607 4.290 1.00 91.81 123 ALA A N 1
ATOM 942 C CA . ALA A 1 123 ? -10.640 9.754 3.858 1.00 91.81 123 ALA A CA 1
ATOM 943 C C . ALA A 1 123 ? -11.904 9.900 4.730 1.00 91.81 123 ALA A C 1
ATOM 945 O O . ALA A 1 123 ? -12.941 9.335 4.384 1.00 91.81 123 ALA A O 1
ATOM 946 N N . GLY A 1 124 ? -11.838 10.675 5.817 1.00 93.69 124 GLY A N 1
ATOM 947 C CA . GLY A 1 124 ? -12.958 10.975 6.707 1.00 93.69 124 GLY A CA 1
ATOM 948 C C . GLY A 1 124 ? -12.952 10.183 8.012 1.00 93.69 124 GLY A C 1
ATOM 949 O O . GLY A 1 124 ? -13.910 10.290 8.777 1.00 93.69 124 GLY A O 1
ATOM 950 N N . LEU A 1 125 ? -11.910 9.388 8.280 1.00 95.25 125 LEU A N 1
ATOM 951 C CA . LEU A 1 125 ? -11.804 8.671 9.544 1.00 95.25 125 LEU A CA 1
ATOM 952 C C . LEU A 1 1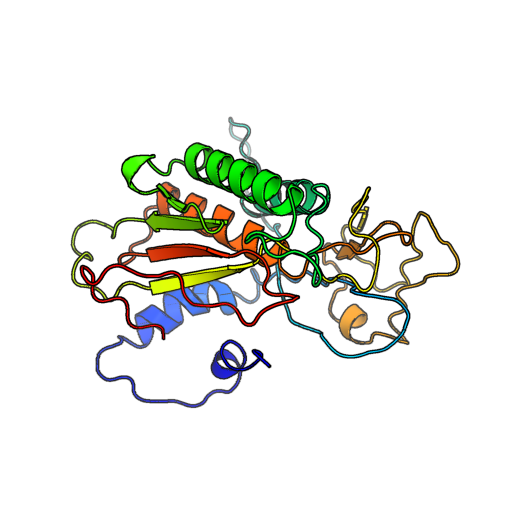25 ? -11.459 9.648 10.672 1.00 95.25 125 LEU A C 1
ATOM 954 O O . LEU A 1 125 ? -10.576 10.497 10.537 1.00 95.25 125 LEU A O 1
ATOM 958 N N . VAL A 1 126 ? -12.160 9.541 11.797 1.00 94.56 126 VAL A N 1
ATOM 959 C CA . VAL A 1 126 ? -11.922 10.425 12.941 1.00 94.56 126 VAL A CA 1
ATOM 960 C C . VAL A 1 126 ? -10.675 9.996 13.710 1.00 94.56 126 VAL A C 1
ATOM 962 O O . VAL A 1 126 ? -10.378 8.812 13.836 1.00 94.56 126 VAL A O 1
ATOM 965 N N . GLN A 1 127 ? -9.958 10.965 14.283 1.00 92.75 127 GLN A N 1
ATOM 966 C CA . GLN A 1 127 ? -8.711 10.703 15.016 1.00 92.75 127 GLN A CA 1
ATOM 967 C C . GLN A 1 127 ? -8.888 9.753 16.208 1.00 92.75 127 GLN A C 1
ATOM 969 O O . GLN A 1 127 ? -7.966 9.026 16.544 1.00 92.75 127 GLN A O 1
ATOM 974 N N . ALA A 1 128 ? -10.067 9.734 16.838 1.00 93.12 128 ALA A N 1
ATOM 975 C CA . ALA A 1 128 ? -10.352 8.840 17.962 1.00 93.12 128 ALA A CA 1
ATOM 976 C C . ALA A 1 128 ? -10.397 7.350 17.568 1.00 93.12 128 ALA A C 1
ATOM 978 O O . ALA A 1 128 ? -10.281 6.491 18.436 1.00 93.12 128 ALA A O 1
ATOM 979 N N . ASP A 1 129 ? -10.555 7.057 16.275 1.00 94.75 129 ASP A N 1
ATOM 980 C CA . ASP A 1 129 ? -10.594 5.702 15.725 1.00 94.75 129 ASP A CA 1
ATOM 981 C C . ASP A 1 129 ? -9.235 5.250 15.157 1.00 94.75 129 ASP A C 1
ATOM 983 O O . ASP A 1 129 ? -9.126 4.145 14.614 1.00 94.75 129 ASP A O 1
ATOM 987 N N . LEU A 1 130 ? -8.207 6.096 15.274 1.00 96.25 130 LEU A N 1
ATOM 988 C CA . LEU A 1 130 ? -6.854 5.874 14.777 1.00 96.25 130 LEU A CA 1
ATOM 989 C C . LEU A 1 130 ? -5.852 5.808 15.923 1.00 96.25 130 LEU A C 1
ATOM 991 O O . LEU A 1 130 ? -5.831 6.663 16.805 1.00 96.25 130 LEU A O 1
ATOM 995 N N . GLU A 1 131 ? -4.952 4.837 15.853 1.00 96.94 131 GLU A N 1
ATOM 996 C CA . GLU A 1 131 ? -3.882 4.670 16.827 1.00 96.94 131 GLU A CA 1
ATOM 997 C C . GLU A 1 131 ? -2.592 4.264 16.111 1.00 96.94 131 GLU A C 1
ATOM 999 O O . GLU A 1 131 ? -2.556 3.248 15.420 1.00 96.94 131 GLU A O 1
ATOM 1004 N N . LEU A 1 132 ? -1.533 5.065 16.259 1.00 96.81 132 LEU A N 1
ATOM 1005 C CA . LEU A 1 132 ? -0.179 4.704 15.837 1.00 96.81 132 LEU A CA 1
ATOM 1006 C C . LEU A 1 132 ? 0.619 4.331 17.086 1.00 96.81 132 LEU A C 1
ATOM 1008 O O . LEU A 1 132 ? 0.946 5.198 17.895 1.00 96.81 132 LEU A O 1
ATOM 1012 N N . LEU A 1 133 ? 0.900 3.041 17.243 1.00 94.19 133 LEU A N 1
ATOM 1013 C CA . LEU A 1 133 ? 1.615 2.500 18.394 1.00 94.19 133 LEU A CA 1
ATOM 1014 C C . LEU A 1 133 ? 3.115 2.810 18.325 1.00 94.19 133 LEU A C 1
ATOM 1016 O O . LEU A 1 133 ? 3.692 2.935 17.245 1.00 94.19 133 LEU A O 1
ATOM 1020 N N . GLU A 1 134 ? 3.772 2.843 19.487 1.00 92.19 134 GLU A N 1
ATOM 1021 C CA . GLU A 1 134 ? 5.228 3.037 19.598 1.00 92.19 134 GLU A CA 1
ATOM 1022 C C . GLU A 1 134 ? 6.034 1.945 18.878 1.00 92.19 134 GLU A C 1
ATOM 1024 O O . GLU A 1 134 ? 7.159 2.188 18.461 1.00 92.19 134 GLU A O 1
ATOM 1029 N N . GLN A 1 135 ? 5.450 0.757 18.691 1.00 90.75 135 GLN A N 1
ATOM 1030 C CA . GLN A 1 135 ? 6.047 -0.357 17.950 1.00 90.75 135 GLN A CA 1
ATOM 1031 C C . GLN A 1 135 ? 5.812 -0.265 16.431 1.00 90.75 135 GLN A C 1
ATOM 1033 O O . GLN A 1 135 ? 6.080 -1.226 15.721 1.00 90.75 135 GLN A O 1
ATOM 1038 N N . GLY A 1 136 ? 5.254 0.840 15.924 1.00 93.38 136 GLY A N 1
ATOM 1039 C CA . GLY A 1 136 ? 5.063 1.065 14.488 1.00 93.38 136 GLY A CA 1
ATOM 1040 C C . GLY A 1 136 ? 3.840 0.394 13.871 1.00 93.38 136 GLY A C 1
ATOM 1041 O O . GLY A 1 136 ? 3.768 0.264 12.657 1.00 93.38 136 GLY A O 1
ATOM 1042 N N . TYR A 1 137 ? 2.860 -0.015 14.675 1.00 95.00 137 TYR A N 1
ATOM 1043 C CA . TYR A 1 137 ? 1.580 -0.499 14.157 1.00 95.00 137 TYR A CA 1
ATOM 1044 C C . TYR A 1 137 ? 0.589 0.656 14.072 1.00 95.00 137 TYR A C 1
ATOM 1046 O O . TYR A 1 137 ? 0.270 1.270 15.090 1.00 95.00 137 TYR A O 1
ATOM 1054 N N . LEU A 1 138 ? 0.071 0.925 12.876 1.00 97.81 138 LEU A N 1
ATOM 1055 C CA . LEU A 1 138 ? -1.056 1.836 12.684 1.00 97.81 138 LEU A CA 1
ATOM 1056 C C . LEU A 1 138 ? -2.347 1.022 12.641 1.00 97.81 138 LEU A C 1
ATOM 1058 O O . LEU A 1 138 ? -2.516 0.191 11.754 1.00 97.81 138 LEU A O 1
ATOM 1062 N N . VAL A 1 139 ? -3.265 1.273 13.568 1.00 97.19 139 VAL A N 1
ATOM 1063 C CA . VAL A 1 139 ? -4.570 0.612 13.654 1.00 97.19 139 VAL A CA 1
ATOM 1064 C C . VAL A 1 139 ? -5.670 1.640 13.430 1.00 97.19 139 VAL A C 1
ATOM 1066 O O . VAL A 1 139 ? -5.657 2.721 14.013 1.00 97.19 139 VAL A O 1
ATOM 1069 N N . ALA A 1 140 ? -6.639 1.291 12.591 1.00 96.69 140 ALA A N 1
ATOM 1070 C CA . ALA A 1 140 ? -7.766 2.140 12.246 1.00 96.69 140 ALA A CA 1
ATOM 1071 C C . ALA A 1 140 ? -9.078 1.357 12.368 1.00 96.69 140 ALA A C 1
ATOM 1073 O O . ALA A 1 140 ? -9.222 0.281 11.782 1.00 96.69 140 ALA A O 1
ATOM 1074 N N . ASN A 1 141 ? -10.040 1.881 13.124 1.00 96.69 141 ASN A N 1
ATOM 1075 C CA . ASN A 1 141 ? -11.326 1.236 13.374 1.00 96.69 141 ASN A CA 1
ATOM 1076 C C . ASN A 1 141 ? -12.451 1.961 12.633 1.00 96.69 141 ASN A C 1
ATOM 1078 O O . ASN A 1 141 ? -12.759 3.104 12.925 1.00 96.69 141 ASN A O 1
ATOM 1082 N N . VAL A 1 142 ? -13.131 1.285 11.713 1.00 95.31 142 VAL A N 1
ATOM 1083 C CA . VAL A 1 142 ? -14.347 1.814 11.091 1.00 95.31 142 VAL A CA 1
ATOM 1084 C C . VAL A 1 142 ? -15.559 1.308 11.886 1.00 95.31 142 VAL A C 1
ATOM 1086 O O . VAL A 1 142 ? -15.753 0.084 11.985 1.00 95.31 142 VAL A O 1
ATOM 1089 N N . PRO A 1 143 ? -16.378 2.201 12.477 1.00 93.56 143 PRO A N 1
ATOM 1090 C CA . PRO A 1 143 ? -17.547 1.802 13.254 1.00 93.56 143 PRO A CA 1
ATOM 1091 C C . PRO A 1 143 ? -18.569 1.079 12.374 1.00 93.56 143 PRO A C 1
ATOM 1093 O O . PRO A 1 143 ? -18.648 1.312 11.174 1.00 93.56 143 PRO A O 1
ATOM 1096 N N . ALA A 1 144 ? -19.371 0.193 12.963 1.00 94.94 144 ALA A N 1
ATOM 1097 C CA . ALA A 1 144 ? -20.453 -0.450 12.226 1.00 94.94 144 ALA A CA 1
ATOM 1098 C C . ALA A 1 144 ? -21.497 0.582 11.778 1.00 94.94 144 ALA A C 1
ATOM 1100 O O . ALA A 1 144 ? -21.748 1.567 12.473 1.00 94.94 144 ALA A O 1
ATOM 1101 N N . THR A 1 145 ? -22.178 0.314 10.667 1.00 93.88 145 THR A N 1
ATOM 1102 C CA . THR A 1 145 ? -23.388 1.077 10.334 1.00 93.88 145 THR A CA 1
ATOM 1103 C C . THR A 1 145 ? -24.469 0.833 11.399 1.00 93.88 145 THR A C 1
ATOM 1105 O O . THR A 1 145 ? -24.569 -0.310 11.868 1.00 93.88 145 THR A O 1
ATOM 1108 N N . PRO A 1 146 ? -25.302 1.837 11.748 1.00 93.62 146 PRO A N 1
ATOM 1109 C CA . PRO A 1 146 ? -26.285 1.723 12.823 1.00 93.62 146 PRO A CA 1
ATOM 1110 C C . PRO A 1 146 ? -27.144 0.457 12.746 1.00 93.62 146 PRO A C 1
ATOM 1112 O O . PRO A 1 146 ? -27.751 0.161 11.714 1.00 93.62 146 PRO A O 1
ATOM 1115 N N . GLY A 1 147 ? -27.201 -0.296 13.844 1.00 95.44 147 GLY A N 1
ATOM 1116 C CA . GLY A 1 147 ? -27.939 -1.557 13.950 1.00 95.44 147 GLY A CA 1
ATOM 1117 C C . GLY A 1 147 ? -27.139 -2.809 13.571 1.00 95.44 147 GLY A C 1
ATOM 1118 O O . GLY A 1 147 ? -27.666 -3.919 13.690 1.00 95.44 147 GLY A O 1
ATOM 1119 N N . LEU A 1 148 ? -25.879 -2.678 13.137 1.00 95.38 148 LEU A N 1
ATOM 1120 C CA . LEU A 1 148 ? -24.966 -3.794 12.848 1.00 95.38 148 LEU A CA 1
ATOM 1121 C C . LEU A 1 148 ? -23.795 -3.913 13.837 1.00 95.38 148 LEU A C 1
ATOM 1123 O O . LEU A 1 148 ? -22.880 -4.702 13.609 1.00 95.38 148 LEU A O 1
ATOM 1127 N N . GLU A 1 149 ? -23.835 -3.211 14.966 1.00 96.31 149 GLU A N 1
ATOM 1128 C CA . GLU A 1 149 ? -22.785 -3.212 15.996 1.00 96.31 149 GLU A CA 1
ATOM 1129 C C . GLU A 1 149 ? -22.576 -4.601 16.617 1.00 96.31 149 GLU A C 1
ATOM 1131 O O . GLU A 1 149 ? -21.475 -4.951 17.026 1.00 96.31 149 GLU A O 1
ATOM 1136 N N . HIS A 1 150 ? -23.629 -5.421 16.643 1.00 94.00 150 HIS A N 1
ATOM 1137 C CA . HIS A 1 150 ? -23.611 -6.794 17.157 1.00 94.00 150 HIS A CA 1
ATOM 1138 C C . HIS A 1 150 ? -22.923 -7.799 16.216 1.00 94.00 150 HIS A C 1
ATOM 1140 O O . HIS A 1 150 ? -22.809 -8.983 16.546 1.00 94.00 150 HIS A O 1
ATOM 1146 N N . ARG A 1 151 ? -22.536 -7.378 15.006 1.00 93.94 151 ARG A N 1
ATOM 1147 C CA . ARG A 1 151 ? -21.880 -8.254 14.031 1.00 93.94 151 ARG A CA 1
ATOM 1148 C C . ARG A 1 151 ? -20.411 -8.484 14.413 1.00 93.94 151 ARG A C 1
ATOM 1150 O O . ARG A 1 151 ? -19.796 -7.604 15.008 1.00 93.94 151 ARG A O 1
ATOM 1157 N N . PRO A 1 152 ? -19.821 -9.640 14.049 1.00 93.44 152 PRO A N 1
ATOM 1158 C CA . PRO A 1 152 ? -18.399 -9.881 14.272 1.00 93.44 152 PRO A CA 1
ATOM 1159 C C . PRO A 1 152 ? -17.537 -8.798 13.617 1.00 93.44 152 PRO A C 1
ATOM 1161 O O . PRO A 1 152 ? -17.786 -8.436 12.464 1.00 93.44 152 PRO A O 1
ATOM 1164 N N . LYS A 1 153 ? -16.518 -8.317 14.339 1.00 91.69 153 LYS A N 1
ATOM 1165 C CA . LYS A 1 153 ? -15.523 -7.393 13.786 1.00 91.69 153 LYS A CA 1
ATOM 1166 C C . LYS A 1 153 ? -14.629 -8.132 12.792 1.00 91.69 153 LYS A C 1
ATOM 1168 O O . LYS A 1 153 ? -14.123 -9.208 13.107 1.00 91.69 153 LYS A O 1
ATOM 1173 N N . LEU A 1 154 ? -14.447 -7.553 11.608 1.00 93.25 154 LEU A N 1
ATOM 1174 C CA . LEU A 1 154 ? -13.490 -8.031 10.607 1.00 93.25 154 LEU A CA 1
ATOM 1175 C C . LEU A 1 154 ? -12.212 -7.203 10.686 1.00 93.25 154 LEU A C 1
ATOM 1177 O O . LEU A 1 154 ? -12.290 -5.990 10.852 1.00 93.25 154 LEU A O 1
ATOM 1181 N N . ALA A 1 155 ? -11.056 -7.848 10.554 1.00 91.00 155 ALA A N 1
ATOM 1182 C CA . ALA A 1 155 ? -9.760 -7.183 10.563 1.00 91.00 155 ALA A CA 1
ATOM 1183 C C . ALA A 1 155 ? -8.987 -7.504 9.280 1.00 91.00 155 ALA A C 1
ATOM 1185 O O . ALA A 1 155 ? -8.919 -8.667 8.880 1.00 91.00 155 ALA A O 1
ATOM 1186 N N . PHE A 1 156 ? -8.407 -6.478 8.663 1.00 93.31 156 PHE A N 1
ATOM 1187 C CA . PHE A 1 156 ? -7.516 -6.597 7.513 1.00 93.31 156 PHE A CA 1
ATOM 1188 C C . PHE A 1 156 ? -6.134 -6.058 7.867 1.00 93.31 156 PHE A C 1
ATOM 1190 O O . PHE A 1 156 ? -6.016 -5.112 8.644 1.00 93.31 156 PHE A O 1
ATOM 1197 N N . PHE A 1 157 ? -5.103 -6.660 7.285 1.00 92.44 157 PHE A N 1
ATOM 1198 C CA . PHE A 1 157 ? -3.711 -6.351 7.583 1.00 92.44 157 PHE A CA 1
ATOM 1199 C C . PHE A 1 157 ? -2.954 -6.122 6.281 1.00 92.44 157 PHE A C 1
ATOM 1201 O O . PHE A 1 157 ? -3.211 -6.828 5.306 1.00 92.44 157 PHE A O 1
ATOM 1208 N N . ALA A 1 158 ? -2.047 -5.155 6.299 1.00 93.56 158 ALA A N 1
ATOM 1209 C CA . ALA A 1 158 ? -1.026 -4.950 5.281 1.00 93.56 158 ALA A CA 1
ATOM 1210 C C . ALA A 1 158 ? 0.301 -4.612 5.970 1.00 93.56 158 ALA A C 1
ATOM 1212 O O . ALA A 1 158 ? 0.293 -4.137 7.112 1.00 93.56 158 ALA A O 1
ATOM 1213 N N . HIS A 1 159 ? 1.429 -4.841 5.306 1.00 94.50 159 HIS A N 1
ATOM 1214 C CA . HIS A 1 159 ? 2.736 -4.406 5.810 1.00 94.50 159 HIS A CA 1
ATOM 1215 C C . HIS A 1 159 ? 3.267 -3.198 5.028 1.00 94.50 159 HIS A C 1
ATOM 1217 O O . HIS A 1 159 ? 2.815 -2.913 3.916 1.00 94.50 159 HIS A O 1
ATOM 1223 N N . VAL A 1 160 ? 4.124 -2.399 5.668 1.00 96.38 160 VAL A N 1
ATOM 1224 C CA . VAL A 1 160 ? 4.629 -1.135 5.097 1.00 96.38 160 VAL A CA 1
ATOM 1225 C C . VAL A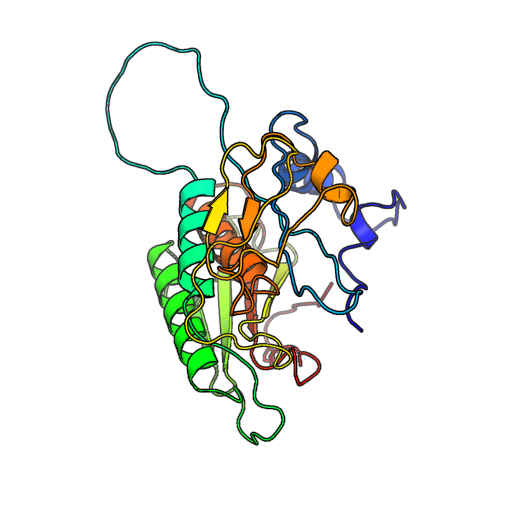 1 160 ? 6.059 -1.237 4.579 1.00 96.38 160 VAL A C 1
ATOM 1227 O O . VAL A 1 160 ? 6.502 -0.355 3.832 1.00 96.38 160 VAL A O 1
ATOM 1230 N N . ASP A 1 161 ? 6.793 -2.266 4.982 1.00 93.75 161 ASP A N 1
ATOM 1231 C CA . ASP A 1 161 ? 8.165 -2.484 4.566 1.00 93.75 161 ASP A CA 1
ATOM 1232 C C . ASP A 1 161 ? 8.267 -3.111 3.173 1.00 93.75 161 ASP A C 1
ATOM 1234 O O . ASP A 1 161 ? 7.281 -3.399 2.499 1.00 93.75 161 ASP A O 1
ATOM 1238 N N . THR A 1 162 ? 9.494 -3.197 2.677 1.00 88.88 162 THR A N 1
ATOM 1239 C CA . THR A 1 162 ? 9.810 -3.892 1.427 1.00 88.88 162 THR A CA 1
ATOM 1240 C C . THR A 1 162 ? 11.055 -4.736 1.631 1.00 88.88 162 THR A C 1
ATOM 1242 O O . THR A 1 162 ? 11.959 -4.310 2.357 1.00 88.88 162 THR A O 1
ATOM 1245 N N . ALA A 1 163 ? 11.145 -5.863 0.927 1.00 84.81 163 ALA A N 1
ATOM 1246 C CA . ALA A 1 163 ? 12.315 -6.734 0.939 1.00 84.81 163 ALA A CA 1
ATOM 1247 C C . ALA A 1 163 ? 13.652 -5.999 0.707 1.00 84.81 163 ALA A C 1
ATOM 1249 O O . ALA A 1 163 ? 13.739 -5.019 -0.041 1.00 84.81 163 ALA A O 1
ATOM 1250 N N . HIS A 1 164 ? 14.715 -6.528 1.317 1.00 81.00 164 HIS A N 1
ATOM 1251 C CA . HIS A 1 164 ? 16.082 -6.001 1.240 1.00 81.00 164 HIS A CA 1
ATOM 1252 C C . HIS A 1 164 ? 16.871 -6.487 0.011 1.00 81.00 164 HIS A C 1
ATOM 1254 O O . HIS A 1 164 ? 17.960 -5.979 -0.255 1.00 81.00 164 HIS A O 1
ATOM 1260 N N . ASP A 1 165 ? 16.326 -7.435 -0.764 1.00 73.12 165 ASP A N 1
ATOM 1261 C CA . ASP A 1 165 ? 17.005 -8.059 -1.912 1.00 73.12 165 ASP A CA 1
ATOM 1262 C C . ASP A 1 165 ? 17.435 -7.050 -2.994 1.00 73.12 165 ASP A C 1
ATOM 1264 O O . ASP A 1 165 ? 18.392 -7.287 -3.733 1.00 73.12 165 ASP A O 1
ATOM 1268 N N . PHE A 1 166 ? 16.710 -5.937 -3.125 1.00 72.31 166 PHE A N 1
ATOM 1269 C CA . PHE A 1 166 ? 16.942 -4.892 -4.122 1.00 72.31 166 PHE A CA 1
ATOM 1270 C C . PHE A 1 166 ? 16.586 -3.521 -3.534 1.00 72.31 166 PHE A C 1
ATOM 1272 O O . PHE A 1 166 ? 15.758 -3.413 -2.633 1.00 72.31 166 PHE A O 1
ATOM 1279 N N . SER A 1 167 ? 17.189 -2.451 -4.061 1.00 78.00 167 SER A N 1
ATOM 1280 C CA . SER A 1 167 ? 16.968 -1.104 -3.524 1.00 78.00 167 SER A CA 1
ATOM 1281 C C . SER A 1 167 ? 15.502 -0.668 -3.640 1.00 78.00 167 SER A C 1
ATOM 1283 O O . SER A 1 167 ? 14.925 -0.671 -4.734 1.00 78.00 167 SER A O 1
ATOM 1285 N N . GLY A 1 168 ? 14.925 -0.255 -2.509 1.00 78.75 168 GLY A N 1
ATOM 1286 C CA . GLY A 1 168 ? 13.661 0.478 -2.421 1.00 78.75 168 GLY A CA 1
ATOM 1287 C C . GLY A 1 168 ? 13.846 2.001 -2.403 1.00 78.75 168 GLY A C 1
ATOM 1288 O O . GLY A 1 168 ? 12.885 2.732 -2.172 1.00 78.75 168 GLY A O 1
ATOM 1289 N N . GLU A 1 169 ? 15.065 2.503 -2.615 1.00 85.62 169 GLU A N 1
ATOM 1290 C CA . GLU A 1 169 ? 15.361 3.935 -2.622 1.00 85.62 169 GLU A CA 1
ATOM 1291 C C . GLU A 1 169 ? 15.212 4.528 -4.027 1.00 85.62 169 GLU A C 1
ATOM 1293 O O . GLU A 1 169 ? 15.722 3.990 -5.008 1.00 85.62 169 GLU A O 1
ATOM 1298 N N . GLY A 1 170 ? 14.524 5.669 -4.135 1.00 89.25 170 GLY A N 1
ATOM 1299 C CA . GLY A 1 170 ? 14.393 6.388 -5.404 1.00 89.25 170 GLY A CA 1
ATOM 1300 C C . GLY A 1 170 ? 13.484 5.707 -6.433 1.00 89.25 170 GLY A C 1
ATOM 1301 O O . GLY A 1 170 ? 13.635 5.962 -7.631 1.00 89.25 170 GLY A O 1
ATOM 1302 N N . VAL A 1 171 ? 12.540 4.871 -5.982 1.00 88.81 171 VAL A N 1
ATOM 1303 C CA . VAL A 1 171 ? 11.573 4.161 -6.834 1.00 88.81 171 VAL A CA 1
ATOM 1304 C C . VAL A 1 171 ? 10.818 5.135 -7.737 1.00 88.81 171 VAL A C 1
ATOM 1306 O O . VAL A 1 171 ? 10.230 6.123 -7.286 1.00 88.81 171 VAL A O 1
ATOM 1309 N N . LYS A 1 172 ? 10.781 4.823 -9.035 1.00 90.50 172 LYS A N 1
ATOM 1310 C CA . LYS A 1 172 ? 10.031 5.575 -10.051 1.00 90.50 172 LYS A CA 1
ATOM 1311 C C . LYS A 1 172 ? 9.021 4.647 -10.721 1.00 90.50 172 LYS A C 1
ATOM 1313 O O . LYS A 1 172 ? 9.362 3.991 -11.706 1.00 90.50 172 LYS A O 1
ATOM 1318 N N . PRO A 1 173 ? 7.782 4.573 -10.202 1.00 89.38 173 PRO A N 1
ATOM 1319 C CA . PRO A 1 173 ? 6.744 3.770 -10.828 1.00 89.38 173 PRO A CA 1
ATOM 1320 C C . PRO A 1 173 ? 6.446 4.263 -12.251 1.00 89.38 173 PRO A C 1
ATOM 1322 O O . PRO A 1 173 ? 6.305 5.467 -12.479 1.00 89.38 173 PRO A O 1
ATOM 1325 N N . VAL A 1 174 ? 6.310 3.333 -13.193 1.00 88.56 174 VAL A N 1
ATOM 1326 C CA . VAL A 1 174 ? 5.939 3.578 -14.591 1.00 88.56 174 VAL A CA 1
ATOM 1327 C C . VAL A 1 174 ? 4.581 2.939 -14.844 1.00 88.56 174 VAL A C 1
ATOM 1329 O O . VAL A 1 174 ? 4.395 1.753 -14.579 1.00 88.56 174 VAL A O 1
ATOM 1332 N N . VAL A 1 175 ? 3.632 3.731 -15.341 1.00 90.75 175 VAL A N 1
ATOM 1333 C CA . VAL A 1 175 ? 2.254 3.296 -15.595 1.00 90.75 175 VAL A CA 1
ATOM 1334 C C . VAL A 1 175 ? 2.080 2.989 -17.080 1.00 90.75 175 VAL A C 1
ATOM 1336 O O . VAL A 1 175 ? 2.254 3.865 -17.925 1.00 90.75 175 VAL A O 1
ATOM 1339 N N . HIS A 1 176 ? 1.692 1.755 -17.385 1.00 87.44 176 HIS A N 1
ATOM 1340 C CA . HIS A 1 176 ? 1.414 1.244 -18.725 1.00 87.44 176 HIS A CA 1
ATOM 1341 C C . HIS A 1 176 ? -0.093 1.028 -18.859 1.00 87.44 176 HIS A C 1
ATOM 1343 O O . HIS A 1 176 ? -0.617 -0.015 -18.472 1.00 87.44 176 HIS A O 1
ATOM 1349 N N . GLN A 1 177 ? -0.808 2.036 -19.355 1.00 87.06 177 GLN A N 1
ATOM 1350 C CA . GLN A 1 177 ? -2.258 1.950 -19.554 1.00 87.06 177 GLN A CA 1
ATOM 1351 C C . GLN A 1 177 ? -2.609 1.093 -20.772 1.00 87.06 177 GLN A C 1
ATOM 1353 O O . GLN A 1 177 ? -1.886 1.121 -21.769 1.00 87.06 177 GLN A O 1
ATOM 1358 N N . ASN A 1 178 ? -3.765 0.422 -20.725 1.00 87.44 178 ASN A N 1
ATOM 1359 C CA . ASN A 1 178 ? -4.305 -0.378 -21.828 1.00 87.44 178 ASN A CA 1
ATOM 1360 C C . ASN A 1 178 ? -3.260 -1.340 -22.412 1.00 87.44 178 ASN A C 1
ATOM 1362 O O . ASN A 1 178 ? -2.968 -1.305 -23.611 1.00 87.44 178 ASN A O 1
ATOM 1366 N N . TYR A 1 179 ? -2.657 -2.156 -21.548 1.00 88.81 179 TYR A N 1
ATOM 1367 C CA . TYR A 1 179 ? -1.553 -3.031 -21.905 1.00 88.81 179 TYR A CA 1
ATOM 1368 C C . TYR A 1 179 ? -1.869 -3.858 -23.157 1.00 88.81 179 TYR A C 1
ATOM 1370 O O . TYR A 1 179 ? -2.889 -4.535 -23.239 1.00 88.81 179 TYR A O 1
ATOM 1378 N N . SER A 1 180 ? -0.994 -3.808 -24.158 1.00 91.81 180 SER A N 1
ATOM 1379 C CA . SER A 1 180 ? -1.267 -4.386 -25.480 1.00 91.81 180 SER A CA 1
ATOM 1380 C C . SER A 1 180 ? -1.031 -5.896 -25.565 1.00 91.81 180 SER A C 1
ATOM 1382 O O . SER A 1 180 ? -1.350 -6.502 -26.587 1.00 91.81 180 SER A O 1
ATOM 1384 N N . GLY A 1 181 ? -0.440 -6.505 -24.532 1.00 90.12 181 GLY A N 1
ATOM 1385 C CA . GLY A 1 181 ? 0.078 -7.873 -24.599 1.00 90.12 181 GLY A CA 1
ATOM 1386 C C . GLY A 1 181 ? 1.454 -7.985 -25.253 1.00 90.12 181 GLY A C 1
ATOM 1387 O O . GLY A 1 181 ? 1.909 -9.098 -25.493 1.00 90.12 181 GLY A O 1
ATOM 1388 N N . ALA A 1 182 ? 2.113 -6.865 -25.565 1.00 94.62 182 ALA A N 1
ATOM 1389 C CA . ALA A 1 182 ? 3.489 -6.849 -26.059 1.00 94.62 182 ALA A CA 1
ATOM 1390 C C . ALA A 1 182 ? 4.508 -6.828 -24.900 1.00 94.62 182 ALA A C 1
ATOM 1392 O O . ALA A 1 182 ? 4.158 -6.418 -23.796 1.00 94.62 182 ALA A O 1
ATOM 1393 N N . PRO A 1 183 ? 5.775 -7.217 -25.108 1.00 93.88 183 PRO A N 1
ATOM 1394 C CA . PRO A 1 183 ? 6.799 -7.097 -24.072 1.00 93.88 183 PRO A CA 1
ATOM 1395 C C . PRO A 1 183 ? 6.949 -5.659 -23.548 1.00 93.88 183 PRO A C 1
ATOM 1397 O O . PRO A 1 183 ? 6.882 -4.701 -24.323 1.00 93.88 183 PRO A O 1
ATOM 1400 N N . ILE A 1 184 ? 7.161 -5.504 -22.237 1.00 89.12 184 ILE A N 1
ATOM 1401 C CA . ILE A 1 184 ? 7.407 -4.199 -21.601 1.00 89.12 184 ILE A CA 1
ATOM 1402 C C . ILE A 1 184 ? 8.896 -4.059 -21.296 1.00 89.12 184 ILE A C 1
ATOM 1404 O O . ILE A 1 184 ? 9.428 -4.766 -20.443 1.00 89.12 184 ILE A O 1
ATOM 1408 N N . THR A 1 185 ? 9.564 -3.109 -21.944 1.00 90.75 185 THR A N 1
ATOM 1409 C CA . THR A 1 185 ? 10.957 -2.757 -21.636 1.00 90.75 185 THR A CA 1
ATOM 1410 C C . THR A 1 185 ? 11.012 -1.731 -20.505 1.00 90.75 185 THR A C 1
ATOM 1412 O O . THR A 1 185 ? 10.292 -0.732 -20.530 1.00 90.75 185 THR A O 1
ATOM 1415 N N . PHE A 1 186 ? 11.885 -1.944 -19.519 1.00 85.62 186 PHE A N 1
ATOM 1416 C CA . PHE A 1 186 ? 12.015 -1.033 -18.381 1.00 85.62 186 PHE A CA 1
ATOM 1417 C C . PHE A 1 186 ? 12.712 0.278 -18.772 1.00 85.62 186 PHE A C 1
ATOM 1419 O O . PHE A 1 186 ? 13.717 0.286 -19.485 1.00 85.62 186 PHE A O 1
ATOM 1426 N N . ALA A 1 187 ? 12.192 1.398 -18.263 1.00 84.12 187 ALA A N 1
ATOM 1427 C CA . ALA A 1 187 ? 12.593 2.743 -18.681 1.00 84.12 187 ALA A CA 1
ATOM 1428 C C . ALA A 1 187 ? 14.064 3.087 -18.377 1.00 84.12 187 ALA A C 1
ATOM 1430 O O . ALA A 1 187 ? 14.709 3.766 -19.171 1.00 84.12 187 ALA A O 1
ATOM 1431 N N . ALA A 1 188 ? 14.597 2.627 -17.243 1.00 84.06 188 ALA A N 1
ATOM 1432 C CA . ALA A 1 188 ? 15.977 2.877 -16.821 1.00 84.06 188 ALA A CA 1
ATOM 1433 C C . ALA A 1 188 ? 16.948 1.758 -17.229 1.00 84.06 188 ALA A C 1
ATOM 1435 O O . ALA A 1 188 ? 18.162 1.941 -17.148 1.00 84.06 188 ALA A O 1
ATOM 1436 N N . ASN A 1 189 ? 16.445 0.604 -17.679 1.00 83.19 189 ASN A N 1
ATOM 1437 C CA . ASN A 1 189 ? 17.283 -0.518 -18.081 1.00 83.19 189 ASN A CA 1
ATOM 1438 C C . ASN A 1 189 ? 16.658 -1.288 -19.247 1.00 83.19 189 ASN A C 1
ATOM 1440 O O . ASN A 1 189 ? 15.854 -2.197 -19.055 1.00 83.19 189 ASN A O 1
ATOM 1444 N N . SER A 1 190 ? 17.100 -0.969 -20.464 1.00 86.81 190 SER A N 1
ATOM 1445 C CA . SER A 1 190 ? 16.585 -1.572 -21.697 1.00 86.81 190 SER A CA 1
ATOM 1446 C C . SER A 1 190 ? 16.908 -3.059 -21.870 1.00 86.81 190 SER A C 1
ATOM 1448 O O . SER A 1 190 ? 16.373 -3.694 -22.776 1.00 86.81 190 SER A O 1
ATOM 1450 N N . LYS A 1 191 ? 17.774 -3.624 -21.017 1.00 87.19 191 LYS A N 1
ATOM 1451 C CA . LYS A 1 191 ? 18.059 -5.066 -20.981 1.00 87.19 191 LYS A CA 1
ATOM 1452 C C . LYS A 1 191 ? 17.039 -5.841 -20.151 1.00 87.19 191 LYS A C 1
ATOM 1454 O O . LYS A 1 191 ? 16.984 -7.060 -20.269 1.00 87.19 191 LYS A O 1
ATOM 1459 N N . LEU A 1 192 ? 16.272 -5.157 -19.303 1.00 83.56 192 LEU A N 1
ATOM 1460 C CA . LEU A 1 192 ? 15.175 -5.763 -18.563 1.00 83.56 192 LEU A CA 1
ATOM 1461 C C . LEU A 1 192 ? 13.905 -5.641 -19.396 1.00 83.56 192 LEU A C 1
ATOM 1463 O O . LEU A 1 192 ? 13.517 -4.545 -19.811 1.00 83.56 192 LEU A O 1
ATOM 1467 N N . VAL A 1 193 ? 13.266 -6.782 -19.632 1.00 86.06 193 VAL A N 1
ATOM 1468 C CA . VAL A 1 193 ? 12.033 -6.890 -20.405 1.00 86.06 193 VAL A CA 1
ATOM 1469 C C . VAL A 1 193 ? 11.084 -7.825 -19.663 1.00 86.06 193 VAL A C 1
ATOM 1471 O O . VAL A 1 193 ? 11.462 -8.931 -19.290 1.00 86.06 193 VAL A O 1
ATOM 1474 N N . LEU A 1 194 ? 9.852 -7.375 -19.440 1.00 85.62 194 LEU A N 1
ATOM 1475 C CA . LEU A 1 194 ? 8.736 -8.223 -19.031 1.00 85.62 194 LEU A CA 1
ATOM 1476 C C . LEU A 1 194 ? 8.083 -8.778 -20.293 1.00 85.62 194 LEU A C 1
ATOM 1478 O O . LEU A 1 194 ? 7.246 -8.113 -20.907 1.00 85.62 194 LEU A O 1
ATOM 1482 N N . ASP A 1 195 ? 8.503 -9.974 -20.695 1.00 87.25 195 ASP A N 1
ATOM 1483 C CA . ASP A 1 195 ? 7.989 -10.645 -21.886 1.00 87.25 195 ASP A CA 1
ATOM 1484 C C . ASP A 1 195 ? 6.873 -11.649 -21.524 1.00 87.25 195 ASP A C 1
ATOM 1486 O O . ASP A 1 195 ? 7.058 -12.485 -20.635 1.00 87.25 195 ASP A O 1
ATOM 1490 N N . PRO A 1 196 ? 5.711 -11.624 -22.202 1.00 86.94 196 PRO A N 1
ATOM 1491 C CA . PRO A 1 196 ? 4.679 -12.652 -22.071 1.00 86.94 196 PRO A CA 1
ATOM 1492 C C . PRO A 1 196 ? 5.122 -14.086 -22.404 1.00 86.94 196 PRO A C 1
ATOM 1494 O O . PRO A 1 196 ? 4.382 -15.024 -22.088 1.00 86.94 196 PRO A O 1
ATOM 1497 N N . SER A 1 197 ? 6.260 -14.294 -23.076 1.00 91.56 197 SER A N 1
ATOM 1498 C CA . SER A 1 197 ? 6.868 -15.624 -23.224 1.00 91.56 197 SER A CA 1
ATOM 1499 C C . SER A 1 197 ? 7.374 -16.169 -21.894 1.00 91.56 197 SER A C 1
ATOM 1501 O O . SER A 1 197 ? 7.173 -17.348 -21.604 1.00 91.56 197 SER A O 1
ATOM 1503 N N . ASP A 1 198 ? 7.977 -15.295 -21.092 1.00 86.25 198 ASP A N 1
ATOM 1504 C CA . ASP A 1 198 ? 8.635 -15.630 -19.831 1.00 86.25 198 ASP A CA 1
ATOM 1505 C C . ASP A 1 198 ? 7.638 -15.565 -18.670 1.00 86.25 198 ASP A C 1
ATOM 1507 O O . ASP A 1 198 ? 7.698 -16.360 -17.731 1.00 86.25 198 ASP A O 1
ATOM 1511 N N . PHE A 1 199 ? 6.651 -14.670 -18.784 1.00 83.44 199 PHE A N 1
ATOM 1512 C CA . PHE A 1 199 ? 5.572 -14.474 -17.820 1.00 83.44 199 PHE A CA 1
ATOM 1513 C C . PHE A 1 199 ? 4.201 -14.609 -18.505 1.00 83.44 199 PHE A C 1
ATOM 1515 O O . PHE A 1 199 ? 3.540 -13.603 -18.782 1.00 83.44 199 PHE A O 1
ATOM 1522 N N . PRO A 1 200 ? 3.713 -15.844 -18.752 1.00 85.25 200 PRO A N 1
ATOM 1523 C CA . PRO A 1 200 ? 2.461 -16.086 -19.476 1.00 85.25 200 PRO A CA 1
ATOM 1524 C C . PRO A 1 200 ? 1.233 -15.384 -18.893 1.00 85.25 200 PRO A C 1
ATOM 1526 O O . PRO A 1 200 ? 0.301 -15.082 -19.635 1.00 85.25 200 PRO A O 1
ATOM 1529 N N . ILE A 1 201 ? 1.250 -15.074 -17.592 1.00 83.75 201 ILE A N 1
ATOM 1530 C CA . ILE A 1 201 ? 0.189 -14.325 -16.913 1.00 83.75 201 ILE A CA 1
ATOM 1531 C C . ILE A 1 201 ? -0.073 -12.956 -17.556 1.00 83.75 201 ILE A C 1
ATOM 1533 O O . ILE A 1 201 ? -1.208 -12.493 -17.531 1.00 83.75 201 ILE A O 1
ATOM 1537 N N . LEU A 1 202 ? 0.929 -12.334 -18.196 1.00 80.06 202 LEU A N 1
ATOM 1538 C CA . LEU A 1 202 ? 0.776 -11.067 -18.921 1.00 80.06 202 LEU A CA 1
ATOM 1539 C C . LEU A 1 202 ? -0.220 -11.177 -20.082 1.00 80.06 202 LEU A C 1
ATOM 1541 O O . LEU A 1 202 ? -0.917 -10.213 -20.387 1.00 80.06 202 LEU A O 1
ATOM 1545 N N . LYS A 1 203 ? -0.364 -12.360 -20.693 1.00 86.06 203 LYS A N 1
ATOM 1546 C CA . LYS A 1 203 ? -1.344 -12.585 -21.772 1.00 86.06 203 LYS A CA 1
ATOM 1547 C C . LYS A 1 203 ? -2.782 -12.413 -21.290 1.00 86.06 203 LYS A C 1
ATOM 1549 O O . LYS A 1 203 ? -3.659 -12.090 -22.081 1.00 86.06 203 LYS A O 1
ATOM 1554 N N . GLU A 1 204 ? -3.022 -12.598 -19.996 1.00 90.06 204 GLU A N 1
ATOM 1555 C CA . GLU A 1 204 ? -4.330 -12.398 -19.374 1.00 90.06 204 GLU A CA 1
ATOM 1556 C C . GLU A 1 204 ? -4.575 -10.958 -18.908 1.00 90.06 204 GLU A C 1
ATOM 1558 O O . GLU A 1 204 ? -5.595 -10.704 -18.260 1.00 90.06 204 GLU A O 1
ATOM 1563 N N . LYS A 1 205 ? -3.628 -10.049 -19.177 1.00 84.38 205 LYS A N 1
ATOM 1564 C CA . LYS A 1 205 ? -3.653 -8.649 -18.733 1.00 84.38 205 LYS A CA 1
ATOM 1565 C C . LYS A 1 205 ? -3.826 -7.658 -19.879 1.00 84.38 205 LYS A C 1
ATOM 1567 O O . LYS A 1 205 ? -3.627 -6.462 -19.706 1.00 84.38 205 LYS A O 1
ATOM 1572 N N . VAL A 1 206 ? -4.152 -8.144 -21.077 1.00 87.44 206 VAL A N 1
ATOM 1573 C CA . VAL A 1 206 ? -4.387 -7.279 -22.238 1.00 87.44 206 VAL A CA 1
ATOM 1574 C C . VAL A 1 206 ? -5.580 -6.367 -21.957 1.00 87.44 206 VAL A C 1
ATOM 1576 O O . VAL A 1 206 ? -6.670 -6.848 -21.661 1.00 87.44 206 VAL A O 1
ATOM 1579 N N . GLY A 1 207 ? -5.370 -5.059 -22.081 1.00 86.44 207 GLY A N 1
ATOM 1580 C CA . GLY A 1 207 ? -6.335 -4.017 -21.739 1.00 86.44 207 GLY A CA 1
ATOM 1581 C C . GLY A 1 207 ? -6.189 -3.462 -20.321 1.00 86.44 207 GLY A C 1
ATOM 1582 O O . GLY A 1 207 ? -6.659 -2.355 -20.084 1.00 86.44 207 GLY A O 1
ATOM 1583 N N . ASP A 1 208 ? -5.489 -4.154 -19.418 1.00 85.56 208 ASP A N 1
ATOM 1584 C CA . ASP A 1 208 ? -5.304 -3.698 -18.037 1.00 85.56 208 ASP A CA 1
ATOM 1585 C C . ASP A 1 208 ? -4.274 -2.560 -17.946 1.00 85.56 208 ASP A C 1
ATOM 1587 O O . ASP A 1 208 ? -3.446 -2.350 -18.838 1.00 85.56 208 ASP A O 1
ATOM 1591 N N . THR A 1 209 ? -4.275 -1.848 -16.817 1.00 84.94 209 THR A N 1
ATOM 1592 C CA . THR A 1 209 ? -3.172 -0.954 -16.449 1.00 84.94 209 THR A CA 1
ATOM 1593 C C . THR A 1 209 ? -2.113 -1.726 -15.659 1.00 84.94 209 THR A C 1
ATOM 1595 O O . THR A 1 209 ? -2.374 -2.214 -14.561 1.00 84.94 209 THR A O 1
ATOM 1598 N N . ILE A 1 210 ? -0.893 -1.804 -16.194 1.00 87.38 210 ILE A N 1
ATOM 1599 C CA . ILE A 1 210 ? 0.258 -2.432 -15.527 1.00 87.38 210 ILE A CA 1
ATOM 1600 C C . ILE A 1 210 ? 1.160 -1.351 -14.941 1.00 87.38 210 ILE A C 1
ATOM 1602 O O . ILE A 1 210 ? 1.390 -0.318 -15.566 1.00 87.38 210 ILE A O 1
ATOM 1606 N N . ILE A 1 211 ? 1.699 -1.590 -13.746 1.00 89.88 211 ILE A N 1
ATOM 1607 C CA . ILE A 1 211 ? 2.637 -0.675 -13.095 1.00 89.88 211 ILE A CA 1
ATOM 1608 C C . ILE A 1 211 ? 3.942 -1.421 -12.863 1.00 89.88 211 ILE A C 1
ATOM 1610 O O . ILE A 1 211 ? 3.957 -2.497 -12.267 1.00 89.88 211 ILE A O 1
ATOM 1614 N N . THR A 1 212 ? 5.042 -0.848 -13.332 1.00 87.94 212 THR A N 1
ATOM 1615 C CA . THR A 1 212 ? 6.384 -1.410 -13.150 1.00 87.94 212 THR A CA 1
ATOM 1616 C C . THR A 1 212 ? 7.259 -0.435 -12.377 1.00 87.94 212 THR A C 1
ATOM 1618 O O . THR A 1 212 ? 6.979 0.761 -12.333 1.00 87.94 212 THR A O 1
ATOM 1621 N N . ALA A 1 213 ? 8.358 -0.917 -11.799 1.00 86.38 213 ALA A N 1
ATOM 1622 C CA . ALA A 1 213 ? 9.468 -0.034 -11.449 1.00 86.38 213 ALA A CA 1
ATOM 1623 C C . ALA A 1 213 ? 10.141 0.515 -12.723 1.00 86.38 213 ALA A C 1
ATOM 1625 O O . ALA A 1 213 ? 9.840 0.089 -13.845 1.00 86.38 213 ALA A O 1
ATOM 1626 N N . SER A 1 214 ? 11.097 1.425 -12.552 1.00 84.44 214 SER A N 1
ATOM 1627 C CA . SER A 1 214 ? 11.952 1.929 -13.630 1.00 84.44 214 SER A CA 1
ATOM 1628 C C . SER A 1 214 ? 12.992 0.914 -14.109 1.00 84.44 214 SER A C 1
ATOM 1630 O O . SER A 1 214 ? 13.447 1.037 -15.243 1.00 84.44 214 SER A O 1
ATOM 1632 N N . GLY A 1 215 ? 13.335 -0.097 -13.301 1.00 81.50 215 GLY A N 1
ATOM 1633 C CA . GLY A 1 215 ? 14.285 -1.172 -13.643 1.00 81.50 215 GLY A CA 1
ATOM 1634 C C . GLY A 1 215 ? 15.630 -1.110 -12.909 1.00 81.50 215 GLY A C 1
ATOM 1635 O O . GLY A 1 215 ? 16.486 -1.960 -13.127 1.00 81.50 215 GLY A O 1
ATOM 1636 N N . ASP A 1 216 ? 15.816 -0.115 -12.047 1.00 82.69 216 ASP A N 1
ATOM 1637 C CA . ASP A 1 216 ? 16.959 0.087 -11.143 1.00 82.69 216 ASP A CA 1
ATOM 1638 C C . ASP A 1 216 ? 16.602 -0.152 -9.661 1.00 82.69 216 ASP A C 1
ATOM 1640 O O . ASP A 1 216 ? 17.478 -0.139 -8.801 1.00 82.69 216 ASP A O 1
ATOM 1644 N N . THR A 1 217 ? 15.321 -0.384 -9.373 1.00 81.31 217 THR A N 1
ATOM 1645 C CA . THR A 1 217 ? 14.727 -0.482 -8.032 1.00 81.31 217 THR A CA 1
ATOM 1646 C C . THR A 1 217 ? 13.628 -1.548 -7.998 1.00 81.31 217 THR A C 1
ATOM 1648 O O . THR A 1 217 ? 13.117 -1.958 -9.048 1.00 81.31 217 THR A O 1
ATOM 1651 N N . LEU A 1 218 ? 13.228 -1.982 -6.797 1.00 83.56 218 LEU A N 1
ATOM 1652 C CA . LEU A 1 218 ? 11.945 -2.669 -6.601 1.00 83.56 218 LEU A CA 1
ATOM 1653 C C . LEU A 1 218 ? 10.789 -1.678 -6.726 1.00 83.56 218 LEU A C 1
ATOM 1655 O O . LEU A 1 218 ? 10.924 -0.504 -6.402 1.00 83.56 218 LEU A O 1
ATOM 1659 N N . LEU A 1 219 ? 9.617 -2.163 -7.144 1.00 87.69 219 LEU A N 1
ATOM 1660 C CA . LEU A 1 219 ? 8.396 -1.352 -7.103 1.00 87.69 219 LEU A CA 1
ATOM 1661 C C . LEU A 1 219 ? 7.853 -1.217 -5.669 1.00 87.69 219 LEU A C 1
ATOM 1663 O O . LEU A 1 219 ? 7.260 -0.198 -5.336 1.00 87.69 219 LEU A O 1
ATOM 1667 N N . GLY A 1 220 ? 8.051 -2.247 -4.838 1.00 87.62 220 GLY A N 1
ATOM 1668 C CA . GLY A 1 220 ? 7.540 -2.298 -3.466 1.00 87.62 220 GLY A CA 1
ATOM 1669 C C . GLY A 1 220 ? 6.035 -2.531 -3.381 1.00 87.62 220 GLY A C 1
ATOM 1670 O O . GLY A 1 220 ? 5.395 -2.023 -2.471 1.00 87.62 220 GLY A O 1
ATOM 1671 N N . ALA A 1 221 ? 5.433 -3.216 -4.358 1.00 87.62 221 ALA A N 1
ATOM 1672 C CA . ALA A 1 221 ? 3.991 -3.427 -4.305 1.00 87.62 221 ALA A CA 1
ATOM 1673 C C . ALA A 1 221 ? 3.560 -4.517 -3.323 1.00 87.62 221 ALA A C 1
ATOM 1675 O O . ALA A 1 221 ? 2.423 -4.464 -2.864 1.00 87.62 221 ALA A O 1
ATOM 1676 N N . ASP A 1 222 ? 4.454 -5.459 -3.025 1.00 87.75 222 ASP A N 1
ATOM 1677 C CA . ASP A 1 222 ? 4.400 -6.239 -1.793 1.00 87.75 222 ASP A CA 1
ATOM 1678 C C . ASP A 1 222 ? 4.936 -5.333 -0.664 1.00 87.75 222 ASP A C 1
ATOM 1680 O O . ASP A 1 222 ? 6.099 -4.934 -0.734 1.00 87.75 222 ASP A O 1
ATOM 1684 N N . ASP A 1 223 ? 4.115 -4.842 0.271 1.00 93.62 223 ASP A N 1
ATOM 1685 C CA . ASP A 1 223 ? 2.634 -4.897 0.313 1.00 93.62 223 ASP A CA 1
ATOM 1686 C C . ASP A 1 223 ? 1.974 -3.512 0.184 1.00 93.62 223 ASP A C 1
ATOM 1688 O O . ASP A 1 223 ? 0.817 -3.285 0.546 1.00 93.62 223 ASP A O 1
ATOM 1692 N N . LYS A 1 224 ? 2.665 -2.538 -0.421 1.00 93.88 224 LYS A N 1
ATOM 1693 C CA . LYS A 1 224 ? 2.106 -1.182 -0.607 1.00 93.88 224 LYS A CA 1
ATOM 1694 C C . LYS A 1 224 ? 0.855 -1.153 -1.482 1.00 93.88 224 LYS A C 1
ATOM 1696 O O . LYS A 1 224 ? 0.077 -0.196 -1.410 1.00 93.88 224 LYS A O 1
ATOM 1701 N N . ALA A 1 225 ? 0.636 -2.178 -2.305 1.00 90.25 225 ALA A N 1
ATOM 1702 C CA . ALA A 1 225 ? -0.624 -2.344 -3.013 1.00 90.25 225 ALA A CA 1
ATOM 1703 C C . ALA A 1 225 ? -1.755 -2.678 -2.028 1.00 90.25 225 ALA A C 1
ATOM 1705 O O . ALA A 1 225 ? -2.789 -2.013 -2.075 1.00 90.25 225 ALA A O 1
ATOM 1706 N N . GLY A 1 226 ? -1.535 -3.605 -1.088 1.00 89.31 226 GLY A N 1
ATOM 1707 C CA . GLY A 1 226 ? -2.428 -3.879 0.039 1.00 89.31 226 GLY A CA 1
ATOM 1708 C C . GLY A 1 226 ? -2.699 -2.636 0.883 1.00 89.31 226 GLY A C 1
ATOM 1709 O O . GLY A 1 226 ? -3.859 -2.310 1.140 1.00 89.31 226 GLY A O 1
ATOM 1710 N N . VAL A 1 227 ? -1.662 -1.858 1.204 1.00 96.25 227 VAL A N 1
ATOM 1711 C CA . VAL A 1 227 ? -1.814 -0.583 1.926 1.00 96.25 227 VAL A CA 1
ATOM 1712 C C . VAL A 1 227 ? -2.793 0.354 1.202 1.00 96.25 227 VAL A C 1
ATOM 1714 O O . VAL A 1 227 ? -3.742 0.862 1.805 1.00 96.25 227 VAL A O 1
ATOM 1717 N N . ALA A 1 228 ? -2.623 0.538 -0.112 1.00 93.94 228 ALA A N 1
ATOM 1718 C CA . ALA A 1 228 ? -3.519 1.362 -0.922 1.00 93.94 228 ALA A CA 1
ATOM 1719 C C . ALA A 1 228 ? -4.948 0.794 -1.018 1.00 93.94 228 ALA A C 1
ATOM 1721 O O . ALA A 1 228 ? -5.901 1.580 -0.988 1.00 93.94 228 ALA A O 1
ATOM 1722 N N . ILE A 1 229 ? -5.117 -0.540 -1.080 1.00 93.00 229 ILE A N 1
ATOM 1723 C CA . ILE A 1 229 ? -6.440 -1.192 -0.999 1.00 93.00 229 ILE A CA 1
ATOM 1724 C C . ILE A 1 229 ? -7.132 -0.781 0.298 1.00 93.00 229 ILE A C 1
ATOM 1726 O O . ILE A 1 229 ? -8.285 -0.359 0.265 1.00 93.00 229 ILE A O 1
ATOM 1730 N N . LEU A 1 230 ? -6.456 -0.925 1.440 1.00 95.12 230 LEU A N 1
ATOM 1731 C CA . LEU A 1 230 ? -7.082 -0.739 2.748 1.00 95.12 230 LEU A CA 1
ATOM 1732 C C . LEU A 1 230 ? -7.453 0.723 3.007 1.00 95.12 230 LEU A C 1
ATOM 1734 O O . LEU A 1 230 ? -8.529 0.987 3.541 1.00 95.12 230 LEU A O 1
ATOM 1738 N N . VAL A 1 231 ? -6.635 1.678 2.557 1.00 96.00 231 VAL A N 1
ATOM 1739 C CA . VAL A 1 231 ? -6.985 3.108 2.617 1.00 96.00 231 VAL A CA 1
ATOM 1740 C C . VAL A 1 231 ? -8.220 3.411 1.761 1.00 96.00 231 VAL A C 1
ATOM 1742 O O . VAL A 1 231 ? -9.125 4.123 2.201 1.00 96.00 231 VAL A O 1
ATOM 1745 N N . ALA A 1 232 ? -8.303 2.847 0.552 1.00 92.12 232 ALA A N 1
ATOM 1746 C CA . ALA A 1 232 ? -9.476 3.010 -0.304 1.00 92.12 232 ALA A CA 1
ATOM 1747 C C . ALA A 1 232 ? -10.723 2.311 0.263 1.00 92.12 232 ALA A C 1
ATOM 1749 O O . ALA A 1 232 ? -11.813 2.876 0.205 1.00 92.12 232 ALA A O 1
ATOM 1750 N N . LEU A 1 233 ? -10.565 1.135 0.878 1.00 92.12 233 LEU A N 1
ATOM 1751 C CA . LEU A 1 233 ? -11.639 0.432 1.575 1.00 92.12 233 LEU A CA 1
ATOM 1752 C C . LEU A 1 233 ? -12.220 1.300 2.694 1.00 92.12 233 LEU A C 1
ATOM 1754 O O . LEU A 1 233 ? -13.435 1.459 2.759 1.00 92.12 233 LEU A O 1
ATOM 1758 N N . VAL A 1 234 ? -11.376 1.892 3.547 1.00 93.94 234 VAL A N 1
ATOM 1759 C CA . VAL A 1 234 ? -11.835 2.801 4.611 1.00 93.94 234 VAL A CA 1
ATOM 1760 C C . VAL A 1 234 ? -12.598 3.984 4.017 1.00 93.94 234 VAL A C 1
ATOM 1762 O O . VAL A 1 234 ? -13.712 4.272 4.454 1.00 93.94 234 VAL A O 1
ATOM 1765 N N . LYS A 1 235 ? -12.049 4.622 2.977 1.00 92.56 235 LYS A N 1
ATOM 1766 C CA . LYS A 1 235 ? -12.710 5.729 2.270 1.00 92.56 235 LYS A CA 1
ATOM 1767 C C . LYS A 1 235 ? -14.096 5.340 1.745 1.00 92.56 235 LYS A C 1
ATOM 1769 O O . LYS A 1 235 ? -15.043 6.109 1.894 1.00 92.56 235 LYS A O 1
ATOM 1774 N N . ASP A 1 236 ? -14.221 4.177 1.114 1.00 89.94 236 ASP A N 1
ATOM 1775 C CA . ASP A 1 236 ? -15.478 3.738 0.507 1.00 89.94 236 ASP A CA 1
ATOM 1776 C C . ASP A 1 236 ? -16.502 3.294 1.569 1.00 89.94 236 ASP A C 1
ATOM 1778 O O . ASP A 1 236 ? -17.679 3.632 1.445 1.00 89.94 236 ASP A O 1
ATOM 1782 N N . LEU A 1 237 ? -16.074 2.645 2.662 1.00 91.19 237 LEU A N 1
ATOM 1783 C CA . LEU A 1 237 ? -16.952 2.314 3.797 1.00 91.19 237 LEU A CA 1
ATOM 1784 C C . LEU A 1 237 ? -17.542 3.572 4.453 1.00 91.19 237 LEU A C 1
ATOM 1786 O O . LEU A 1 237 ? -18.731 3.603 4.764 1.00 91.19 237 LEU A O 1
ATOM 1790 N N . LEU A 1 238 ? -16.735 4.625 4.608 1.00 90.31 238 LEU A N 1
ATOM 1791 C CA . LEU A 1 238 ? -17.179 5.894 5.190 1.00 90.31 238 LEU A CA 1
ATOM 1792 C C . LEU A 1 238 ? -18.083 6.707 4.246 1.00 90.31 238 LEU A C 1
ATOM 1794 O O . LEU A 1 238 ? -18.945 7.449 4.719 1.00 90.31 238 LEU A O 1
ATOM 1798 N N . ARG A 1 239 ? -17.909 6.582 2.921 1.00 85.69 239 ARG A N 1
ATOM 1799 C CA . ARG A 1 239 ? -18.650 7.367 1.917 1.00 85.69 239 ARG A CA 1
ATOM 1800 C C . ARG A 1 239 ? -19.952 6.713 1.460 1.00 85.69 239 ARG A C 1
ATOM 1802 O O . ARG A 1 239 ? -20.972 7.390 1.362 1.00 85.69 239 ARG A O 1
ATOM 1809 N N . ASP A 1 240 ? -19.921 5.426 1.123 1.00 70.00 240 ASP A N 1
ATOM 1810 C CA . ASP A 1 240 ? -20.938 4.825 0.248 1.00 70.00 240 ASP A CA 1
ATOM 1811 C C . ASP A 1 240 ? -22.176 4.304 1.000 1.00 70.00 240 ASP A C 1
ATOM 1813 O O . ASP A 1 240 ? -23.087 3.748 0.384 1.00 70.00 240 ASP A O 1
ATOM 1817 N N . GLY A 1 241 ? -22.236 4.467 2.329 1.00 68.19 241 GLY A N 1
ATOM 1818 C CA . GLY A 1 241 ? -23.400 4.105 3.154 1.00 68.19 241 GLY A CA 1
ATOM 1819 C C . GLY A 1 241 ? -23.782 2.620 3.090 1.00 68.19 241 GLY A C 1
ATOM 1820 O O . GLY A 1 241 ? -24.882 2.233 3.489 1.00 68.19 241 GLY A O 1
ATOM 1821 N N . SER A 1 242 ? -22.896 1.778 2.553 1.00 81.75 242 SER A N 1
ATOM 1822 C CA . SER A 1 242 ? -23.115 0.341 2.438 1.00 81.75 242 SER A CA 1
ATOM 1823 C C . SER A 1 242 ? -23.160 -0.276 3.827 1.00 81.75 242 SER A C 1
ATOM 1825 O O . SER A 1 242 ? -22.285 -0.032 4.643 1.00 81.75 242 SER A O 1
ATOM 1827 N N . ALA A 1 243 ? -24.167 -1.101 4.104 1.00 90.94 243 ALA A N 1
ATOM 1828 C CA . ALA A 1 243 ? -24.321 -1.714 5.418 1.00 90.94 243 ALA A CA 1
ATOM 1829 C C . ALA A 1 243 ? -23.141 -2.652 5.738 1.00 90.94 243 ALA A C 1
ATOM 1831 O O . ALA A 1 243 ? -22.905 -3.626 5.016 1.00 90.94 243 ALA A O 1
ATOM 1832 N N . HIS A 1 244 ? -22.437 -2.396 6.839 1.00 91.75 244 HIS A N 1
ATOM 1833 C CA . HIS A 1 244 ? -21.314 -3.208 7.296 1.00 91.75 244 HIS A CA 1
ATOM 1834 C C . HIS A 1 244 ? -21.273 -3.310 8.826 1.00 91.75 244 HIS A C 1
ATOM 1836 O O . HIS A 1 244 ? -21.739 -2.431 9.553 1.00 91.75 244 HIS A O 1
ATOM 1842 N N . GLY A 1 245 ? -20.722 -4.423 9.317 1.00 94.00 245 GLY A N 1
ATOM 1843 C CA . GLY A 1 245 ? -20.344 -4.558 10.723 1.00 94.00 245 GLY A CA 1
ATOM 1844 C C . GLY A 1 245 ? -19.101 -3.721 11.052 1.00 94.00 245 GLY A C 1
ATOM 1845 O O . GLY A 1 245 ? -18.605 -2.992 10.190 1.00 94.00 245 GLY A O 1
ATOM 1846 N N . PRO A 1 246 ? -18.568 -3.826 12.275 1.00 94.31 246 PRO A N 1
ATOM 1847 C CA . PRO A 1 246 ? -17.338 -3.131 12.624 1.00 94.31 246 PRO A CA 1
ATOM 1848 C C . PRO A 1 246 ? -16.154 -3.693 11.821 1.00 94.31 246 PRO A C 1
ATOM 1850 O O . PRO A 1 246 ? -16.029 -4.910 11.655 1.00 94.31 246 PRO A O 1
ATOM 1853 N N . VAL A 1 247 ? -15.275 -2.816 11.339 1.00 95.44 247 VAL A N 1
ATOM 1854 C CA . VAL A 1 247 ? -14.074 -3.186 10.572 1.00 95.44 247 VAL A CA 1
ATOM 1855 C C . VAL A 1 247 ? -12.845 -2.577 11.237 1.00 95.44 247 VAL A C 1
ATOM 1857 O O . VAL A 1 247 ? -12.900 -1.466 11.748 1.00 95.44 247 VAL A O 1
ATOM 1860 N N . ALA A 1 248 ? -11.735 -3.302 11.247 1.00 94.62 248 ALA A N 1
ATOM 1861 C CA . ALA A 1 248 ? -10.422 -2.783 11.590 1.00 94.62 248 ALA A CA 1
ATOM 1862 C C . ALA A 1 248 ? -9.474 -2.979 10.403 1.00 94.62 248 ALA A C 1
ATOM 1864 O O . ALA A 1 248 ? -9.503 -4.022 9.747 1.00 94.62 248 ALA A O 1
ATOM 1865 N N . VAL A 1 249 ? -8.626 -1.994 10.136 1.00 94.88 249 VAL A N 1
ATOM 1866 C CA . VAL A 1 249 ? -7.472 -2.149 9.247 1.00 94.88 249 VAL A CA 1
ATOM 1867 C C . VAL A 1 249 ? -6.209 -1.845 10.041 1.00 94.88 249 VAL A C 1
ATOM 1869 O O . VAL A 1 249 ? -6.206 -0.936 10.872 1.00 94.88 249 VAL A O 1
ATOM 1872 N N . ALA A 1 250 ? -5.162 -2.635 9.831 1.00 95.38 250 ALA A N 1
ATOM 1873 C CA . ALA A 1 250 ? -3.889 -2.465 10.510 1.00 95.38 250 ALA A CA 1
ATOM 1874 C C . ALA A 1 250 ? -2.725 -2.523 9.519 1.00 95.38 250 ALA A C 1
ATOM 1876 O O . ALA A 1 250 ? -2.723 -3.340 8.598 1.00 95.38 250 ALA A O 1
ATOM 1877 N N . PHE A 1 251 ? -1.737 -1.664 9.743 1.00 96.81 251 PHE A N 1
ATOM 1878 C CA . PHE A 1 251 ? -0.523 -1.560 8.943 1.00 96.81 251 PHE A CA 1
ATOM 1879 C C . PHE A 1 251 ? 0.669 -1.847 9.854 1.00 96.81 251 PHE A C 1
ATOM 1881 O O . PHE A 1 251 ? 0.857 -1.139 10.846 1.00 96.81 251 PHE A O 1
ATOM 1888 N N . GLY A 1 252 ? 1.393 -2.929 9.571 1.00 93.31 252 GLY A N 1
ATOM 1889 C CA . GLY A 1 252 ? 2.490 -3.427 10.405 1.00 93.31 252 GLY A CA 1
ATOM 1890 C C . GLY A 1 252 ? 3.872 -3.165 9.795 1.00 93.31 252 GLY A C 1
ATOM 1891 O O . GLY A 1 252 ? 3.975 -3.131 8.568 1.00 93.31 252 GLY A O 1
ATOM 1892 N N . PRO A 1 253 ? 4.915 -2.987 10.622 1.00 94.62 253 PRO A N 1
ATOM 1893 C CA . PRO A 1 253 ? 6.295 -2.877 10.168 1.00 94.62 253 PRO A CA 1
ATOM 1894 C C . PRO A 1 253 ? 7.008 -4.239 10.141 1.00 94.62 253 PRO A C 1
ATOM 1896 O O . PRO A 1 253 ? 6.575 -5.186 10.802 1.00 94.62 253 PRO A O 1
ATOM 1899 N N . ASP A 1 254 ? 8.158 -4.275 9.470 1.00 91.94 254 ASP A N 1
ATOM 1900 C CA . ASP A 1 254 ? 9.157 -5.351 9.511 1.00 91.94 254 ASP A CA 1
ATOM 1901 C C . ASP A 1 254 ? 8.661 -6.772 9.154 1.00 91.94 254 ASP A C 1
ATOM 1903 O O . ASP A 1 254 ? 9.189 -7.745 9.695 1.00 91.94 254 ASP A O 1
ATOM 1907 N N . GLU A 1 255 ? 7.678 -6.935 8.261 1.00 91.06 255 GLU A N 1
ATOM 1908 C CA . GLU A 1 255 ? 7.210 -8.267 7.826 1.00 91.06 255 GLU A CA 1
ATOM 1909 C C . GLU A 1 255 ? 8.279 -9.053 7.056 1.00 91.06 255 GLU A C 1
ATOM 1911 O O . GLU A 1 255 ? 8.399 -10.271 7.202 1.00 91.06 255 GLU A O 1
ATOM 1916 N N . GLU A 1 256 ? 9.113 -8.350 6.291 1.00 86.06 256 GLU A N 1
ATOM 1917 C CA . GLU A 1 256 ? 10.100 -8.957 5.395 1.00 86.06 256 GLU A CA 1
ATOM 1918 C C . GLU A 1 256 ? 11.317 -9.504 6.158 1.00 86.06 256 GLU A C 1
ATOM 1920 O O . GLU A 1 256 ? 12.071 -10.335 5.645 1.00 86.06 256 GLU A O 1
ATOM 1925 N N . VAL A 1 257 ? 11.520 -9.056 7.403 1.00 82.50 257 VAL A N 1
ATOM 1926 C CA . VAL A 1 257 ? 12.623 -9.488 8.284 1.00 82.50 257 VAL A CA 1
ATOM 1927 C C . VAL A 1 257 ? 12.133 -10.213 9.541 1.00 82.50 257 VAL A C 1
ATOM 1929 O O . VAL A 1 257 ? 12.899 -10.947 10.171 1.00 82.50 257 VAL A O 1
ATOM 1932 N N . HIS A 1 258 ? 10.850 -10.087 9.890 1.00 69.06 258 HIS A N 1
ATOM 1933 C CA . HIS A 1 258 ? 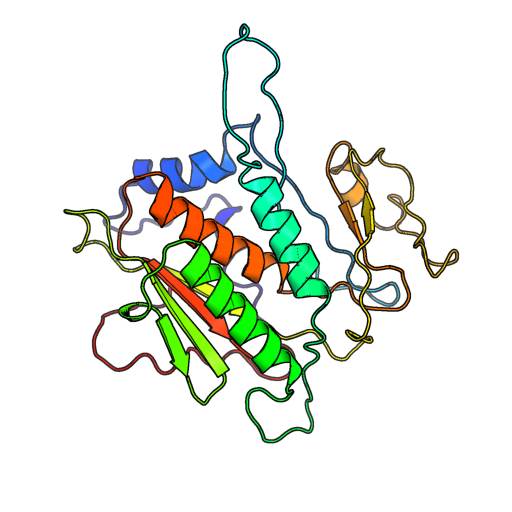10.228 -10.749 11.030 1.00 69.06 258 HIS A CA 1
ATOM 1934 C C . HIS A 1 258 ? 8.839 -11.295 10.672 1.00 69.06 258 HIS A C 1
ATOM 1936 O O . HIS A 1 258 ? 8.063 -10.682 9.959 1.00 69.06 258 HIS A O 1
ATOM 1942 N N . VAL A 1 259 ? 8.444 -12.434 11.249 1.00 55.19 259 VAL A N 1
ATOM 1943 C CA . VAL A 1 259 ? 7.047 -12.891 11.130 1.00 55.19 259 VAL A CA 1
ATOM 1944 C C . VAL A 1 259 ? 6.143 -11.867 11.823 1.00 55.19 259 VAL A C 1
ATOM 1946 O O . VAL A 1 259 ? 6.267 -11.718 13.040 1.00 55.19 259 VAL A O 1
ATOM 1949 N N . LEU A 1 260 ? 5.241 -11.210 11.073 1.00 50.53 260 LEU A N 1
ATOM 1950 C CA . LEU A 1 260 ? 4.197 -10.305 11.587 1.00 50.53 260 LEU A CA 1
ATOM 1951 C C . LEU A 1 260 ? 3.654 -10.815 12.929 1.00 50.53 260 LEU A C 1
ATOM 1953 O O . LEU A 1 260 ? 2.940 -11.823 12.995 1.00 50.53 260 LEU A O 1
ATOM 1957 N N . GLN A 1 261 ? 3.994 -10.119 14.012 1.00 46.59 261 GLN A N 1
ATOM 1958 C CA . GLN A 1 261 ? 3.347 -10.333 15.298 1.00 46.59 261 GLN A CA 1
ATOM 1959 C C . GLN A 1 261 ? 2.002 -9.601 15.208 1.00 46.59 261 GLN A C 1
ATOM 1961 O O . GLN A 1 261 ? 1.984 -8.424 14.850 1.00 46.59 261 GLN A O 1
ATOM 1966 N N . PRO A 1 262 ? 0.854 -10.248 15.481 1.00 50.25 262 PRO A N 1
ATOM 1967 C CA . PRO A 1 262 ? -0.393 -9.502 15.576 1.00 50.25 262 PRO A CA 1
ATOM 1968 C C . PRO A 1 262 ? -0.198 -8.376 16.604 1.00 50.25 262 PRO A C 1
ATOM 1970 O O . PRO A 1 262 ? 0.435 -8.625 17.638 1.00 50.25 262 PRO A O 1
ATOM 1973 N N . PRO A 1 263 ? -0.710 -7.156 16.345 1.00 49.00 263 PRO A N 1
ATOM 1974 C CA . PRO A 1 263 ? -0.576 -6.069 17.303 1.00 49.00 263 PRO A CA 1
ATOM 1975 C C . PRO A 1 263 ? -1.110 -6.546 18.659 1.00 49.00 263 PRO A C 1
ATOM 1977 O O . PRO A 1 263 ? -2.051 -7.353 18.682 1.00 49.00 263 PRO A O 1
ATOM 1980 N N . PRO A 1 264 ? -0.540 -6.088 19.786 1.00 46.88 264 PRO A N 1
ATOM 1981 C CA . PRO A 1 264 ? -1.069 -6.396 21.104 1.00 46.88 264 PRO A CA 1
ATOM 1982 C C . PRO A 1 264 ? -2.454 -5.751 21.236 1.00 46.88 264 PRO A C 1
ATOM 1984 O O . PRO A 1 264 ? -2.611 -4.649 21.748 1.00 46.88 264 PRO A O 1
ATOM 1987 N N . LEU A 1 265 ? -3.482 -6.433 20.730 1.00 48.12 265 LEU A N 1
ATOM 1988 C CA . LEU A 1 265 ? -4.869 -6.048 20.903 1.00 48.12 265 LEU A CA 1
ATOM 1989 C C . LEU A 1 265 ? -5.159 -6.209 22.392 1.00 48.12 265 LEU A C 1
ATOM 1991 O O . LEU A 1 265 ? -5.255 -7.329 22.901 1.00 48.12 265 LEU A O 1
ATOM 1995 N N . GLY A 1 266 ? -5.242 -5.083 23.101 1.00 40.41 266 GLY A N 1
ATOM 1996 C CA . GLY A 1 266 ? -5.664 -5.052 24.492 1.00 40.41 266 GLY A CA 1
ATOM 1997 C C . GLY A 1 266 ? -6.935 -5.883 24.671 1.00 40.41 266 GLY A C 1
ATOM 1998 O O . GLY A 1 266 ? -7.813 -5.900 23.809 1.00 40.41 266 GLY A O 1
ATOM 1999 N N . ALA A 1 267 ? -7.024 -6.598 25.792 1.00 38.06 267 ALA A N 1
ATOM 2000 C CA . ALA A 1 267 ? -8.057 -7.586 26.110 1.00 38.06 267 ALA A CA 1
ATOM 2001 C C . ALA A 1 267 ? -9.501 -7.033 26.239 1.00 38.06 267 ALA A C 1
ATOM 2003 O O . ALA A 1 267 ? -10.342 -7.636 26.903 1.00 38.06 267 ALA A O 1
ATOM 2004 N N . GLN A 1 268 ? -9.825 -5.907 25.606 1.00 38.06 268 GLN A N 1
ATOM 2005 C CA . GLN A 1 268 ? -11.163 -5.339 25.538 1.00 38.06 268 GLN A CA 1
ATOM 2006 C C . GLN A 1 268 ? -11.594 -5.195 24.080 1.00 38.06 268 GLN A C 1
ATOM 2008 O O . GLN A 1 268 ? -11.430 -4.154 23.458 1.00 38.06 268 GLN A O 1
ATOM 2013 N N . GLY A 1 269 ? -12.168 -6.268 23.536 1.00 41.62 269 GLY A N 1
ATOM 2014 C CA . GLY A 1 269 ? -12.876 -6.199 22.259 1.00 41.62 269 GLY A CA 1
ATOM 2015 C C . GLY A 1 269 ? -12.613 -7.363 21.320 1.00 41.62 269 GLY A C 1
ATOM 2016 O O . GLY A 1 269 ? -12.169 -7.131 20.208 1.00 41.62 269 GLY A O 1
ATOM 2017 N N . GLY A 1 270 ? -12.894 -8.593 21.767 1.00 33.09 270 GLY A N 1
ATOM 2018 C CA . GLY A 1 270 ? -13.425 -9.723 20.978 1.00 33.09 270 GLY A CA 1
ATOM 2019 C C . GLY A 1 270 ? -13.025 -9.921 19.507 1.00 33.09 270 GLY A C 1
ATOM 2020 O O . GLY A 1 270 ? -13.823 -10.476 18.754 1.00 33.09 270 GLY A O 1
ATOM 2021 N N . CYS A 1 271 ? -11.837 -9.509 19.072 1.00 33.34 271 CYS A N 1
ATOM 2022 C CA . CYS A 1 271 ? -11.365 -9.730 17.713 1.00 33.34 271 CYS A CA 1
ATOM 2023 C C . CYS A 1 271 ? -10.782 -11.142 17.637 1.00 33.34 271 CYS A C 1
ATOM 2025 O O . CYS A 1 271 ? -9.677 -11.405 18.106 1.00 33.34 271 CYS A O 1
ATOM 2027 N N . ARG A 1 272 ? -11.543 -12.081 17.069 1.00 28.91 272 ARG A N 1
ATOM 2028 C CA . ARG A 1 272 ? -10.980 -13.354 16.612 1.00 28.91 272 ARG A CA 1
ATOM 2029 C C . ARG A 1 272 ? -10.323 -13.104 15.261 1.00 28.91 272 ARG A C 1
ATOM 2031 O O . ARG A 1 272 ? -11.019 -12.750 14.315 1.00 28.91 272 ARG A O 1
ATOM 2038 N N . ALA A 1 273 ? -9.011 -13.305 15.178 1.00 27.11 273 ALA A N 1
ATOM 2039 C CA . ALA A 1 273 ? -8.315 -13.390 13.901 1.00 27.11 273 ALA A CA 1
ATOM 2040 C C . ALA A 1 273 ? -8.898 -14.574 13.107 1.00 27.11 273 ALA A C 1
ATOM 2042 O O . ALA A 1 273 ? -8.705 -15.731 13.494 1.00 27.11 273 ALA A O 1
ATOM 2043 N N . LEU A 1 274 ? -9.670 -14.279 12.056 1.00 29.36 274 LEU A N 1
ATOM 2044 C CA . LEU A 1 274 ? -10.170 -15.277 11.108 1.00 29.36 274 LEU A CA 1
ATOM 2045 C C . LEU A 1 274 ? -9.115 -15.652 10.089 1.00 29.36 274 LEU A C 1
ATOM 2047 O O . LEU A 1 274 ? -8.216 -14.837 9.791 1.00 29.36 274 LEU A O 1
#

Organism: NCBI:txid36881